Protein AF-0000000078981490 (afdb_homodimer)

pLDDT: mean 93.33, std 14.59, range [26.16, 98.94]

Foldseek 3Di:
DPPPPPVPPDDQDPVNVVVQLVQQQLQQVLVQLVQLLVAQEAEEAEDQPQQPVVLVCVVRHPNHHYAYEEQDDDHDPSRDDPPVRYDHDDCLPRLVVVCVVRWQRHQEYEHDPDDDDLVVRVVVQAVCQVSNVGNHDAFHKYKYQADHDDDQWDWDDGDPSHDPSRMTMIGHD/DPPPPPVPPDDQDPVNVVVQLVLQQLQQVLVQLVQLLVAQEAEEAEDQPQQPVVLVCVVRHPNHHYAYEEQDDDHDPVRDDPPVRYDHDDCLPRLVVVCVVRWQRHQEYEYDPDDDDLVVRVVVQAVCQVSNVGNHDAFHKYKYQADHDDDQWDWDDGDPSHDPSRMTMIGHD

Radius of gyration: 23.24 Å; Cα contacts (8 Å, |Δi|>4): 651; chains: 2; bounding box: 57×67×67 Å

InterPro domains:
  IPR025690 Methyltransferase, putative [PF12692] (12-172)
  IPR029063 S-adenosyl-L-methionine-dependent methyltransferase superfamily [G3DSA:3.40.50.150] (1-173)
  IPR029063 S-adenosyl-L-methionine-dependent methyltransferase superfamily [SSF53335] (26-149)

Sequence (346 aa):
MREMQIMSQPEQSRLDLFIDRMVSQRACLEHAIAQTAGLSGPVYELGLGNGRTYHHLRQHVQGREIYVFERAVASHPDSTPPEAQLILGDIRETLPATLERFGATASLVHADLGGHNREKNDRFARLISPLIEPHLAQGGLMVSSDRMYFEGLEELPLPPGAVVGRCFIYRRGMREMQIMSQPEQSRLDLFIDRMVSQRACLEHAIAQTAGLSGPVYELGLGNGRTYHHLRQHVQGREIYVFERA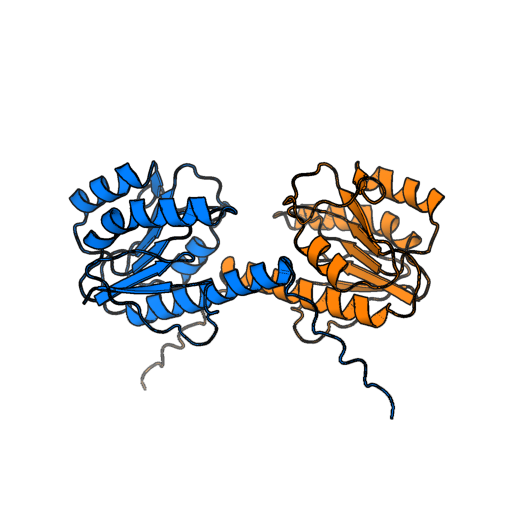VASHPDSTPPEAQLILGDIRETLPATLERFGATASLVHADLGGHNREKNDRFARLISPLIEPHLAQGGLMVSSDRMYFEGLEELPLPPGAVVGRCFIYRRG

Secondary structure (DSSP, 8-state):
-------------HHHHHHHHHHHHHHHHHHHHHHTTT--SPEEEE--TTSHHHHHHHHH--SS-EEEEESS----GGGPPPGGGEEES-HHHHHHHHHHHH-S-EEEEEE----S-HHHHHHHHHHHHHHHGGGEEEEEEEEESS----SSEEEEPPPTT--TTS-EEEEE-/-------------HHHHHHHHHHHHHHHHHHHHHHTTT--SPEEEE--TTSHHHHHHHHH--SS-EEEEESS----GGGPPPGGGEEES-HHHHHHHHHHHH-S-EEEEEE----S-HHHHHHHHHHHHHHHGGGEEEEEEEEESS----SSEEEEPPPTT--TTS-EEEEE-

Structure (mmCIF, N/CA/C/O backbone):
data_AF-0000000078981490-model_v1
#
loop_
_entity.id
_entity.type
_entity.pdbx_description
1 polymer 'S-adenosyl-L-methionine methyltransferase'
#
loop_
_atom_site.group_PDB
_atom_site.id
_atom_site.type_symbol
_atom_site.label_atom_id
_atom_site.label_alt_id
_atom_site.label_comp_id
_atom_site.label_asym_id
_atom_site.label_entity_id
_atom_site.label_seq_id
_atom_site.pdbx_PDB_ins_code
_atom_site.Cartn_x
_atom_site.Cartn_y
_atom_site.Cartn_z
_atom_site.occupancy
_atom_site.B_iso_or_equiv
_atom_site.auth_seq_id
_atom_site.auth_comp_id
_atom_site.auth_asym_id
_atom_site.auth_atom_id
_atom_site.pdbx_PDB_model_num
ATOM 1 N N . MET A 1 1 ? 38.312 -24.797 1.148 1 26.75 1 MET A N 1
ATOM 2 C CA . MET A 1 1 ? 37.812 -23.547 1.734 1 26.75 1 MET A CA 1
ATOM 3 C C . MET A 1 1 ? 36.562 -23.062 1.019 1 26.75 1 MET A C 1
ATOM 5 O O . MET A 1 1 ? 36.625 -22.719 -0.167 1 26.75 1 MET A O 1
ATOM 9 N N . ARG A 1 2 ? 35.406 -23.609 1.298 1 27.77 2 ARG A N 1
ATOM 10 C CA . ARG A 1 2 ? 34.125 -23.484 0.6 1 27.77 2 ARG A CA 1
ATOM 11 C C . ARG A 1 2 ? 33.656 -22.031 0.542 1 27.77 2 ARG A C 1
ATOM 13 O O . ARG A 1 2 ? 33.656 -21.344 1.561 1 27.77 2 ARG A O 1
ATOM 20 N N . GLU A 1 3 ? 34.062 -21.297 -0.481 1 29.64 3 GLU A N 1
ATOM 21 C CA . GLU A 1 3 ? 33.562 -19.938 -0.682 1 29.64 3 GLU A CA 1
ATOM 22 C C . GLU A 1 3 ? 32.094 -19.844 -0.303 1 29.64 3 GLU A C 1
ATOM 24 O O . GLU A 1 3 ? 31.25 -20.531 -0.873 1 29.64 3 GLU A O 1
ATOM 29 N N . MET A 1 4 ? 31.781 -19.75 0.902 1 30.05 4 MET A N 1
ATOM 30 C CA . MET A 1 4 ? 30.422 -19.484 1.365 1 30.05 4 MET A CA 1
ATOM 31 C C . MET A 1 4 ? 29.781 -18.391 0.53 1 30.05 4 MET A C 1
ATOM 33 O O . MET A 1 4 ? 30.281 -17.266 0.458 1 30.05 4 MET A O 1
ATOM 37 N N . GLN A 1 5 ? 29.266 -18.672 -0.645 1 29.72 5 GLN A N 1
ATOM 38 C CA . GLN A 1 5 ? 28.5 -17.75 -1.477 1 29.72 5 GLN A CA 1
ATOM 39 C C . GLN A 1 5 ? 27.672 -16.797 -0.622 1 29.72 5 GLN A C 1
ATOM 41 O O . GLN A 1 5 ? 26.766 -17.234 0.093 1 29.72 5 GLN A O 1
ATOM 46 N N . ILE A 1 6 ? 28.25 -15.914 0.007 1 36.28 6 ILE A N 1
ATOM 47 C CA . ILE A 1 6 ? 27.547 -14.82 0.654 1 36.28 6 ILE A CA 1
ATOM 48 C C . ILE A 1 6 ? 26.297 -14.469 -0.151 1 36.28 6 ILE A C 1
ATOM 50 O O . ILE A 1 6 ? 26.391 -14.008 -1.289 1 36.28 6 ILE A O 1
ATOM 54 N N . MET A 1 7 ? 25.234 -15.227 -0.201 1 36.53 7 MET A N 1
ATOM 55 C CA . MET A 1 7 ? 23.984 -14.891 -0.883 1 36.53 7 MET A CA 1
ATOM 56 C C . MET A 1 7 ? 23.625 -13.422 -0.687 1 36.53 7 MET A C 1
ATOM 58 O O . MET A 1 7 ? 23.438 -12.969 0.444 1 36.53 7 MET A O 1
ATOM 62 N N . SER A 1 8 ? 24.125 -12.43 -1.384 1 43.16 8 SER A N 1
ATOM 63 C CA . SER A 1 8 ? 23.859 -10.992 -1.398 1 43.16 8 SER A CA 1
ATOM 64 C C . SER A 1 8 ? 22.391 -10.703 -1.168 1 43.16 8 SER A C 1
ATOM 66 O O . SER A 1 8 ? 21.516 -11.359 -1.749 1 43.16 8 SER A O 1
ATOM 68 N N . GLN A 1 9 ? 21.984 -10.375 0.033 1 47.94 9 GLN A N 1
ATOM 69 C CA . GLN A 1 9 ? 20.609 -9.969 0.315 1 47.94 9 GLN A CA 1
ATOM 70 C C . GLN A 1 9 ? 20.016 -9.188 -0.853 1 47.94 9 GLN A C 1
ATOM 72 O O . GLN A 1 9 ? 20.641 -8.258 -1.366 1 47.94 9 GLN A O 1
ATOM 77 N N . PRO A 1 10 ? 19.094 -9.789 -1.576 1 59.16 10 PRO A N 1
ATOM 78 C CA . PRO A 1 10 ? 18.531 -9.109 -2.74 1 59.16 10 PRO A CA 1
ATOM 79 C C . PRO A 1 10 ? 18.141 -7.66 -2.441 1 59.16 10 PRO A C 1
ATOM 81 O O . PRO A 1 10 ? 17.828 -7.324 -1.296 1 59.16 10 PRO A O 1
ATOM 84 N N . GLU A 1 11 ? 18.469 -6.707 -3.338 1 77.25 11 GLU A N 1
ATOM 85 C CA . GLU A 1 11 ? 18.016 -5.32 -3.33 1 77.25 11 GLU A CA 1
ATOM 86 C C . GLU A 1 11 ? 16.547 -5.23 -2.969 1 77.25 11 GLU A C 1
ATOM 88 O O . GLU A 1 11 ? 15.766 -6.145 -3.262 1 77.25 11 GLU A O 1
ATOM 93 N N . GLN A 1 12 ? 16.125 -4.309 -2.09 1 91.06 12 GLN A N 1
ATOM 94 C CA . GLN A 1 12 ? 14.734 -4.086 -1.711 1 91.06 12 GLN A CA 1
ATOM 95 C C . GLN A 1 12 ? 13.844 -3.957 -2.941 1 91.06 12 GLN A C 1
ATOM 97 O O . GLN A 1 12 ? 14.156 -3.203 -3.865 1 91.06 12 GLN A O 1
ATOM 102 N N . SER A 1 13 ? 12.836 -4.766 -2.979 1 96.69 13 SER A N 1
ATOM 103 C CA . SER A 1 13 ? 11.883 -4.699 -4.082 1 96.69 13 SER A CA 1
ATOM 104 C C . SER A 1 13 ? 10.969 -3.486 -3.945 1 96.69 13 SER A C 1
ATOM 106 O O . SER A 1 13 ? 10.961 -2.82 -2.908 1 96.69 13 SER A O 1
ATOM 108 N N . ARG A 1 14 ? 10.242 -3.221 -5.016 1 95.94 14 ARG A N 1
ATOM 109 C CA . ARG A 1 14 ? 9.266 -2.141 -4.953 1 95.94 14 ARG A CA 1
ATOM 110 C C . ARG A 1 14 ? 8.156 -2.467 -3.959 1 95.94 14 ARG A C 1
ATOM 112 O O . ARG A 1 14 ? 7.551 -1.564 -3.373 1 95.94 14 ARG A O 1
ATOM 119 N N . LEU A 1 15 ? 7.844 -3.754 -3.729 1 97.38 15 LEU A N 1
ATOM 120 C CA . LEU A 1 15 ? 6.902 -4.156 -2.689 1 97.38 15 LEU A CA 1
ATOM 121 C C . LEU A 1 15 ? 7.445 -3.822 -1.305 1 97.38 15 LEU A C 1
ATOM 123 O O . LEU A 1 15 ? 6.727 -3.266 -0.47 1 97.38 15 LEU A O 1
ATOM 127 N N . ASP A 1 16 ? 8.719 -4.086 -1.105 1 96.75 16 ASP A N 1
ATOM 128 C CA . ASP A 1 16 ? 9.359 -3.773 0.164 1 96.75 16 ASP A CA 1
ATOM 129 C C . ASP A 1 16 ? 9.32 -2.271 0.444 1 96.75 16 ASP A C 1
ATOM 131 O O . ASP A 1 16 ? 8.984 -1.852 1.553 1 96.75 16 ASP A O 1
ATOM 135 N N . LEU A 1 17 ? 9.68 -1.547 -0.571 1 94.25 17 LEU A N 1
ATOM 136 C CA . LEU A 1 17 ? 9.734 -0.096 -0.43 1 94.25 17 LEU A CA 1
ATOM 137 C C . LEU A 1 17 ? 8.352 0.472 -0.122 1 94.25 17 LEU A C 1
ATOM 139 O O . LEU A 1 17 ? 8.219 1.388 0.693 1 94.25 17 LEU A O 1
ATOM 143 N N . PHE A 1 18 ? 7.398 -0.074 -0.74 1 95.38 18 PHE A N 1
ATOM 144 C CA . PHE A 1 18 ? 6.027 0.378 -0.531 1 95.38 18 PHE A CA 1
ATOM 145 C C . PHE A 1 18 ? 5.566 0.072 0.89 1 95.38 18 PHE A C 1
ATOM 147 O O . PHE A 1 18 ? 4.973 0.926 1.553 1 95.38 18 PHE A O 1
ATOM 154 N N . ILE A 1 19 ? 5.797 -1.089 1.338 1 96.69 19 ILE A N 1
ATOM 155 C CA . ILE A 1 19 ? 5.438 -1.482 2.695 1 96.69 19 ILE A CA 1
ATOM 156 C C . ILE A 1 19 ? 6.141 -0.571 3.701 1 96.69 19 ILE A C 1
ATOM 158 O O . ILE A 1 19 ? 5.512 -0.07 4.637 1 96.69 19 ILE A O 1
ATOM 162 N N . ASP A 1 20 ? 7.391 -0.319 3.496 1 95.75 20 ASP A N 1
ATOM 163 C CA . ASP A 1 20 ? 8.156 0.563 4.371 1 95.75 20 ASP A CA 1
ATOM 164 C C . ASP A 1 20 ? 7.527 1.952 4.441 1 95.75 20 ASP A C 1
ATOM 166 O O . ASP A 1 20 ? 7.445 2.551 5.516 1 95.75 20 ASP A O 1
ATOM 170 N N . ARG A 1 21 ? 7.141 2.42 3.301 1 95.19 21 ARG A N 1
ATOM 171 C CA . ARG A 1 21 ? 6.516 3.738 3.25 1 95.19 21 ARG A CA 1
ATOM 172 C C . ARG A 1 21 ? 5.238 3.771 4.086 1 95.19 21 ARG A C 1
ATOM 174 O O . ARG A 1 21 ? 5.02 4.711 4.852 1 95.19 21 ARG A O 1
ATOM 181 N N . MET A 1 22 ? 4.395 2.781 4.012 1 96.88 22 MET A N 1
ATOM 182 C CA . MET A 1 22 ? 3.107 2.773 4.699 1 96.88 22 MET A CA 1
ATOM 183 C C . MET A 1 22 ? 3.297 2.609 6.203 1 96.88 22 MET A C 1
ATOM 185 O O . MET A 1 22 ? 2.648 3.297 6.996 1 96.88 22 MET A O 1
ATOM 189 N N . VAL A 1 23 ? 4.176 1.707 6.535 1 97.31 23 VAL A N 1
ATOM 190 C CA . VAL A 1 23 ? 4.434 1.47 7.953 1 97.31 23 VAL A CA 1
ATOM 191 C C . VAL A 1 23 ? 5.035 2.725 8.586 1 97.31 23 VAL A C 1
ATOM 193 O O . VAL A 1 23 ? 4.668 3.1 9.703 1 97.31 23 VAL A O 1
ATOM 196 N N . SER A 1 24 ? 5.969 3.332 7.852 1 97.81 24 SER A N 1
ATOM 197 C CA . SER A 1 24 ? 6.602 4.559 8.328 1 97.81 24 SER A CA 1
ATOM 198 C C . SER A 1 24 ? 5.578 5.676 8.5 1 97.81 24 SER A C 1
ATOM 200 O O . SER A 1 24 ? 5.609 6.402 9.5 1 97.81 24 SER A O 1
ATOM 202 N N . GLN A 1 25 ? 4.746 5.773 7.539 1 97.56 25 GLN A N 1
ATOM 203 C CA . GLN A 1 25 ? 3.703 6.789 7.59 1 97.56 25 GLN A CA 1
ATOM 204 C C . GLN A 1 25 ? 2.801 6.594 8.805 1 97.56 25 GLN A C 1
ATOM 206 O O . GLN A 1 25 ? 2.512 7.551 9.531 1 97.56 25 GLN A O 1
ATOM 211 N N . ARG A 1 26 ? 2.391 5.402 9.062 1 98.12 26 ARG A N 1
ATOM 212 C CA . ARG A 1 26 ? 1.551 5.102 10.211 1 98.12 26 ARG A CA 1
ATOM 213 C C . ARG A 1 26 ? 2.26 5.457 11.516 1 98.12 26 ARG A C 1
ATOM 215 O O . ARG A 1 26 ? 1.68 6.109 12.391 1 98.12 26 ARG A O 1
ATOM 222 N N . ALA A 1 27 ? 3.488 5.062 11.617 1 98.38 27 ALA A N 1
ATOM 223 C CA . ALA A 1 27 ? 4.258 5.297 12.836 1 98.38 27 ALA A CA 1
ATOM 224 C C . ALA A 1 27 ? 4.414 6.789 13.109 1 98.38 27 ALA A C 1
ATOM 226 O O . ALA A 1 27 ? 4.246 7.238 14.242 1 98.38 27 ALA A O 1
ATOM 227 N N . CYS A 1 28 ? 4.684 7.539 12.086 1 98.75 28 CYS A N 1
ATOM 228 C CA . CYS A 1 28 ? 4.914 8.969 12.234 1 98.75 28 CYS A CA 1
ATOM 229 C C . CYS A 1 28 ? 3.615 9.703 12.555 1 98.75 28 CYS A C 1
ATOM 231 O O . CYS A 1 28 ? 3.6 10.625 13.375 1 98.75 28 CYS A O 1
ATOM 233 N N . LEU A 1 29 ? 2.564 9.281 11.945 1 98.62 29 LEU A N 1
ATOM 234 C CA . LEU A 1 29 ? 1.271 9.906 12.195 1 98.62 29 LEU A CA 1
ATOM 235 C C . LEU A 1 29 ? 0.821 9.656 13.633 1 98.62 29 LEU A C 1
ATOM 237 O O . LEU A 1 29 ? 0.386 10.586 14.32 1 98.62 29 LEU A O 1
ATOM 241 N N . GLU A 1 30 ? 0.945 8.461 14.078 1 98.31 30 GLU A N 1
ATOM 242 C CA . GLU A 1 30 ? 0.527 8.125 15.438 1 98.31 30 GLU A CA 1
ATOM 243 C C . GLU A 1 30 ? 1.361 8.875 16.469 1 98.31 30 GLU A C 1
ATOM 245 O O . GLU A 1 30 ? 0.828 9.375 17.469 1 98.31 30 GLU A O 1
ATOM 250 N N . HIS A 1 31 ? 2.623 8.945 16.188 1 98.75 31 HIS A N 1
ATOM 251 C CA . HIS A 1 31 ? 3.514 9.703 17.047 1 98.75 31 HIS A CA 1
ATOM 252 C C . HIS A 1 31 ? 3.104 11.172 17.109 1 98.75 31 HIS A C 1
ATOM 254 O O . HIS A 1 31 ? 2.986 11.742 18.203 1 98.75 31 HIS A O 1
ATOM 260 N N . ALA A 1 32 ? 2.855 11.758 15.961 1 98.88 32 ALA A N 1
ATOM 261 C CA . ALA A 1 32 ? 2.514 13.18 15.883 1 98.88 32 ALA A CA 1
ATOM 262 C C . ALA A 1 32 ? 1.164 13.453 16.531 1 98.88 32 ALA A C 1
ATOM 264 O O . ALA A 1 32 ? 0.99 14.477 17.203 1 98.88 32 ALA A O 1
ATOM 265 N N . ILE A 1 33 ? 0.238 12.555 16.344 1 98.69 33 ILE A N 1
ATOM 266 C CA . ILE A 1 33 ? -1.068 12.695 16.984 1 98.69 33 ILE A CA 1
ATOM 267 C C . ILE A 1 33 ? -0.907 12.727 18.5 1 98.69 33 ILE A C 1
ATOM 269 O O . ILE A 1 33 ? -1.455 13.602 19.172 1 98.69 33 ILE A O 1
ATOM 273 N N . ALA A 1 34 ? -0.149 11.805 19.016 1 98.44 34 ALA A N 1
ATOM 274 C CA . ALA A 1 34 ? 0.069 11.719 20.453 1 98.44 34 ALA A CA 1
ATOM 275 C C . ALA A 1 34 ? 0.78 12.961 20.984 1 98.44 34 ALA A C 1
ATOM 277 O O . ALA A 1 34 ? 0.401 13.508 22.016 1 98.44 34 ALA A O 1
ATOM 278 N N . GLN A 1 35 ? 1.73 13.445 20.234 1 98.44 35 GLN A N 1
ATOM 279 C CA . GLN A 1 35 ? 2.561 14.562 20.688 1 98.44 35 GLN A CA 1
ATOM 280 C C . GLN A 1 35 ? 1.788 15.875 20.625 1 98.44 35 GLN A C 1
ATOM 282 O O . GLN A 1 35 ? 2.16 16.844 21.297 1 98.44 35 GLN A O 1
ATOM 287 N N . THR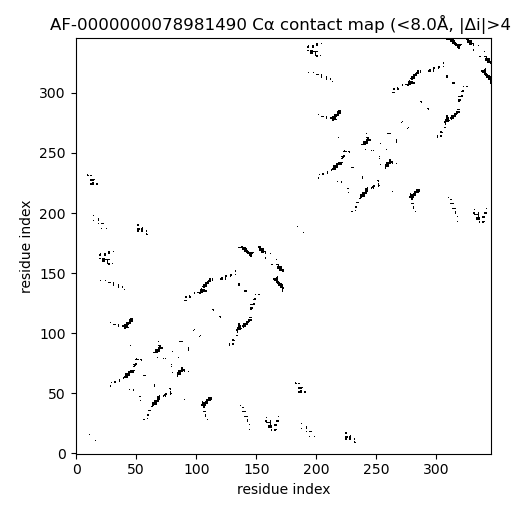 A 1 36 ? 0.738 15.906 19.828 1 98.69 36 THR A N 1
ATOM 288 C CA . THR A 1 36 ? -0.004 17.156 19.688 1 98.69 36 THR A CA 1
ATOM 289 C C . THR A 1 36 ? -1.373 17.047 20.359 1 98.69 36 THR A C 1
ATOM 291 O O . THR A 1 36 ? -2.248 17.891 20.125 1 98.69 36 THR A O 1
ATOM 294 N N . ALA A 1 37 ? -1.561 16.031 21.172 1 97.75 37 ALA A N 1
ATOM 295 C CA . ALA A 1 37 ? -2.861 15.75 21.781 1 97.75 37 ALA A CA 1
ATOM 296 C C . ALA A 1 37 ? -3.291 16.891 22.703 1 97.75 37 ALA A C 1
ATOM 298 O O . ALA A 1 37 ? -4.48 17.047 23 1 97.75 37 ALA A O 1
ATOM 299 N N . GLY A 1 38 ? -2.363 17.703 23.141 1 97.69 38 GLY A N 1
ATOM 300 C CA . GLY A 1 38 ? -2.678 18.797 24.031 1 97.69 38 GLY A CA 1
ATOM 301 C C . GLY A 1 38 ? -3.09 20.062 23.312 1 97.69 38 GLY A C 1
ATOM 302 O O . GLY A 1 38 ? -3.504 21.047 23.938 1 97.69 38 GLY A O 1
ATOM 303 N N . LEU A 1 39 ? -2.957 20.094 22.031 1 98.06 39 LEU A N 1
ATOM 304 C CA . LEU A 1 39 ? -3.365 21.234 21.219 1 98.06 39 LEU A CA 1
ATOM 305 C C . LEU A 1 39 ? -4.793 21.062 20.719 1 98.06 39 LEU A C 1
ATOM 307 O O . LEU A 1 39 ? -5.262 19.922 20.531 1 98.06 39 LEU A O 1
ATOM 311 N N . SER A 1 40 ? -5.469 22.125 20.453 1 97.44 40 SER A N 1
ATOM 312 C CA . SER A 1 40 ? -6.891 22.047 20.125 1 97.44 40 SER A CA 1
ATOM 313 C C . SER A 1 40 ? -7.137 22.438 18.672 1 97.44 40 SER A C 1
ATOM 315 O O . SER A 1 40 ? -8.234 22.234 18.141 1 97.44 40 SER A O 1
ATOM 317 N N . GLY A 1 41 ? -6.121 22.984 18.031 1 98.62 41 GLY A N 1
ATOM 318 C CA . GLY A 1 41 ? -6.301 23.406 16.641 1 98.62 41 GLY A CA 1
ATOM 319 C C . GLY A 1 41 ? -6.535 22.25 15.695 1 98.62 41 GLY A C 1
ATOM 320 O O . GLY A 1 41 ? -6.305 21.094 16.047 1 98.62 41 GLY A O 1
ATOM 321 N N . PRO A 1 42 ? -6.91 22.562 14.508 1 98.81 42 PRO A N 1
ATOM 322 C CA . PRO A 1 42 ? -7.297 21.531 13.547 1 98.81 42 PRO A CA 1
ATOM 323 C C . PRO A 1 42 ? -6.098 20.75 13.008 1 98.81 42 PRO A C 1
ATOM 325 O O . PRO A 1 42 ? -4.953 21.172 13.172 1 98.81 42 PRO A O 1
ATOM 328 N N . VAL A 1 43 ? -6.43 19.594 12.461 1 98.94 43 VAL A N 1
ATOM 329 C CA . VAL A 1 43 ? -5.492 18.781 11.695 1 98.94 43 VAL A CA 1
ATOM 330 C C . VAL A 1 43 ? -5.715 19.016 10.203 1 98.94 43 VAL A C 1
ATOM 332 O O . VAL A 1 43 ? -6.855 19.094 9.742 1 98.94 43 VAL A O 1
ATOM 335 N N . TYR A 1 44 ? -4.594 19.203 9.469 1 98.94 44 TY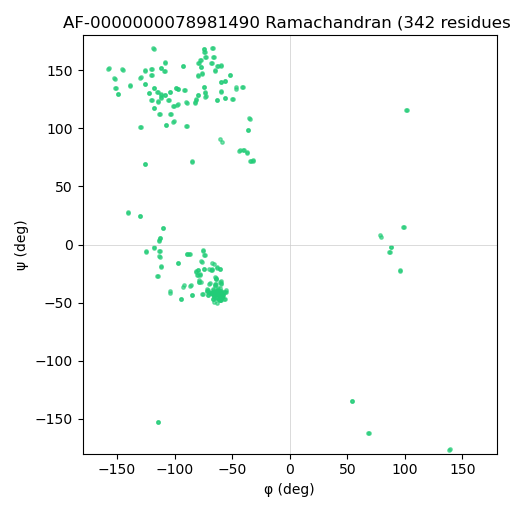R A N 1
ATOM 336 C CA . TYR A 1 44 ? -4.652 19.297 8.016 1 98.94 44 TYR A CA 1
ATOM 337 C C . TYR A 1 44 ? -4.145 18.016 7.363 1 98.94 44 TYR A C 1
ATOM 339 O O . TYR A 1 44 ? -3.059 17.531 7.691 1 98.94 44 TYR A O 1
ATOM 347 N N . GLU A 1 45 ? -4.949 17.422 6.527 1 98.88 45 GLU A N 1
ATOM 348 C CA . GLU A 1 45 ? -4.512 16.391 5.59 1 98.88 45 GLU A CA 1
ATOM 349 C C . GLU A 1 45 ? -4.348 16.953 4.184 1 98.88 45 GLU A C 1
ATOM 351 O O . GLU A 1 45 ? -5.336 17.266 3.512 1 98.88 45 GLU A O 1
ATOM 356 N N . LEU A 1 46 ? -3.09 17.141 3.762 1 98.69 46 LEU A N 1
ATOM 357 C CA . LEU A 1 46 ? -2.803 17.609 2.412 1 98.69 46 LEU A CA 1
ATOM 358 C C . LEU A 1 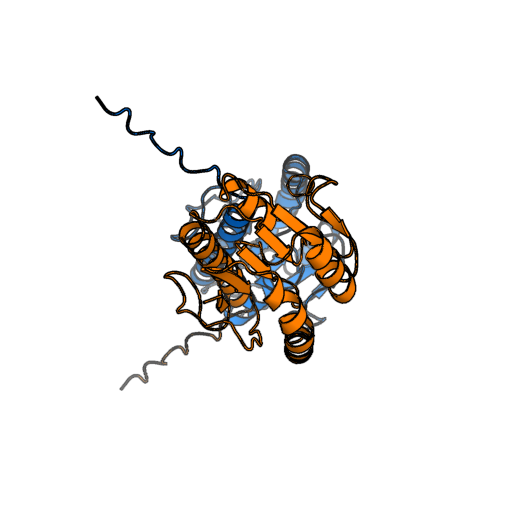46 ? -2.658 16.438 1.444 1 98.69 46 LEU A C 1
ATOM 360 O O . LEU A 1 46 ? -1.598 15.82 1.374 1 98.69 46 LEU A O 1
ATOM 364 N N . GLY A 1 47 ? -3.689 16.234 0.704 1 97.38 47 GLY A N 1
ATOM 365 C CA . GLY A 1 47 ? -3.801 15.055 -0.136 1 97.38 47 GLY A CA 1
ATOM 366 C C . GLY A 1 47 ? -4.695 13.984 0.456 1 97.38 47 GLY A C 1
ATOM 367 O O . GLY A 1 47 ? -4.398 13.438 1.518 1 97.38 47 GLY A O 1
ATOM 368 N N . LEU A 1 48 ? -5.812 13.695 -0.232 1 97.94 48 LEU A N 1
ATOM 369 C CA . LEU A 1 48 ? -6.758 12.688 0.232 1 97.94 48 LEU A CA 1
ATOM 370 C C . LEU A 1 48 ? -6.469 11.336 -0.407 1 97.94 48 LEU A C 1
ATOM 372 O O . LEU A 1 48 ? -6.461 10.312 0.277 1 97.94 48 LEU A O 1
ATOM 376 N N . GLY A 1 49 ? -6.258 11.32 -1.703 1 95.25 49 GLY A N 1
ATOM 377 C CA . GLY A 1 49 ? -6.121 10.055 -2.41 1 95.25 49 GLY A CA 1
ATOM 378 C C . GLY A 1 49 ? -7.285 9.109 -2.172 1 95.25 49 GLY A C 1
ATOM 379 O O . GLY A 1 49 ? -8.445 9.508 -2.273 1 95.25 49 GLY A O 1
ATOM 380 N N . ASN A 1 50 ? -6.938 7.832 -1.917 1 94.62 50 ASN A N 1
ATOM 381 C CA . ASN A 1 50 ? -7.965 6.828 -1.654 1 94.62 50 ASN A CA 1
ATOM 382 C C . ASN A 1 50 ? -8.531 6.961 -0.244 1 94.62 50 ASN A C 1
ATOM 384 O O . ASN A 1 50 ? -9.555 6.359 0.076 1 94.62 50 ASN A O 1
ATOM 388 N N . GLY A 1 51 ? -7.891 7.68 0.643 1 97.69 51 GLY A N 1
ATOM 389 C CA . GLY A 1 51 ? -8.461 8.094 1.915 1 97.69 51 GLY A CA 1
ATOM 390 C C . GLY A 1 51 ? -8.031 7.215 3.074 1 97.69 51 GLY A C 1
ATOM 391 O O . GLY A 1 51 ? -8.594 7.305 4.168 1 97.69 51 GLY A O 1
ATOM 392 N N . ARG A 1 52 ? -6.992 6.414 2.875 1 97.19 52 ARG A N 1
ATOM 393 C CA . ARG A 1 52 ? -6.586 5.496 3.93 1 97.19 52 ARG A CA 1
ATOM 394 C C . ARG A 1 52 ? -6.008 6.25 5.125 1 97.19 52 ARG A C 1
ATOM 396 O O . ARG A 1 52 ? -6.352 5.961 6.273 1 97.19 52 ARG A O 1
ATOM 403 N N . THR A 1 53 ? -5.223 7.23 4.816 1 97.94 53 THR A N 1
ATOM 404 C CA . THR A 1 53 ? -4.625 8.016 5.887 1 97.94 53 THR A CA 1
ATOM 405 C C . THR A 1 53 ? -5.68 8.867 6.586 1 97.94 53 THR A C 1
ATOM 407 O O . THR A 1 53 ? -5.703 8.961 7.816 1 97.94 53 THR A O 1
ATOM 410 N N . TYR A 1 54 ? -6.535 9.43 5.84 1 98.56 54 TYR A N 1
ATOM 411 C CA . TYR A 1 54 ? -7.625 10.203 6.426 1 98.56 54 TYR A CA 1
ATOM 412 C C . TYR A 1 54 ? -8.469 9.336 7.355 1 98.56 54 TYR A C 1
ATOM 414 O O . TYR A 1 54 ? -8.82 9.766 8.461 1 98.56 54 TYR A O 1
ATOM 422 N N . HIS A 1 55 ? -8.781 8.148 6.906 1 98.19 55 HIS A N 1
ATOM 423 C CA . HIS A 1 55 ? -9.523 7.219 7.75 1 98.19 55 HIS A CA 1
ATOM 424 C C . HIS A 1 55 ? -8.789 6.965 9.062 1 98.19 55 HIS A C 1
ATOM 426 O O . HIS A 1 55 ? -9.414 6.926 10.125 1 98.19 55 HIS A O 1
ATOM 432 N N . HIS A 1 56 ? -7.523 6.824 8.977 1 98.5 56 HIS A N 1
ATOM 433 C CA . HIS A 1 56 ? -6.691 6.594 10.156 1 98.5 56 HIS A CA 1
ATOM 434 C C . HIS A 1 56 ? -6.707 7.801 11.086 1 98.5 56 HIS A C 1
ATOM 436 O O . HIS A 1 56 ? -6.844 7.652 12.305 1 98.5 56 HIS A O 1
ATOM 442 N N . LEU A 1 57 ? -6.602 8.953 10.531 1 98.56 57 LEU A N 1
ATOM 443 C CA . LEU A 1 57 ? -6.66 10.188 11.312 1 98.56 57 LEU A CA 1
ATOM 444 C C . LEU A 1 57 ? -7.992 10.297 12.047 1 98.56 57 LEU A C 1
ATOM 446 O O . LEU A 1 57 ? -8.023 10.617 13.234 1 98.56 57 LEU A O 1
ATOM 450 N N . ARG A 1 58 ? -9.039 10.016 11.367 1 97.62 58 ARG A N 1
ATOM 451 C CA . ARG A 1 58 ? -10.375 10.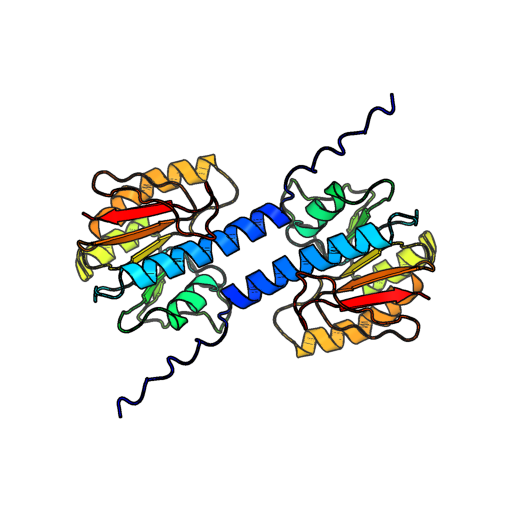125 11.953 1 97.62 58 ARG A CA 1
ATOM 452 C C . ARG A 1 58 ? -10.516 9.211 13.164 1 97.62 58 ARG A C 1
ATOM 454 O O . ARG A 1 58 ? -11.203 9.547 14.133 1 97.62 58 ARG A O 1
ATOM 461 N N . GLN A 1 59 ? -9.852 8.148 13.125 1 96.56 59 GLN A N 1
ATOM 462 C CA . GLN A 1 59 ? -9.984 7.156 14.195 1 96.56 59 GLN A CA 1
ATOM 463 C C . GLN A 1 59 ? -9.125 7.527 15.398 1 96.56 59 GLN A C 1
ATOM 465 O O . GLN A 1 59 ? -9.445 7.168 16.531 1 96.56 59 GLN A O 1
ATOM 470 N N . HIS A 1 60 ? -8.109 8.305 15.156 1 97.56 60 HIS A N 1
ATOM 471 C CA . HIS A 1 60 ? -7.125 8.453 16.219 1 97.56 60 HIS A CA 1
ATOM 472 C C . HIS A 1 60 ? -7.102 9.883 16.75 1 97.56 60 HIS A C 1
ATOM 474 O O . HIS A 1 60 ? -6.633 10.117 17.875 1 97.56 60 HIS A O 1
ATOM 480 N N . VAL A 1 61 ? -7.473 10.812 15.93 1 98 61 VAL A N 1
ATOM 481 C CA . VAL A 1 61 ? -7.508 12.211 16.375 1 98 61 VAL A CA 1
ATOM 482 C C . VAL A 1 61 ? -8.781 12.469 17.172 1 98 61 VAL A C 1
ATOM 484 O O . VAL A 1 61 ? -9.883 12.164 16.703 1 98 61 VAL A O 1
ATOM 487 N N . GLN A 1 62 ? -8.594 13.031 18.359 1 95.88 62 GLN A N 1
ATOM 488 C CA . GLN A 1 62 ? -9.734 13.328 19.219 1 95.88 62 GLN A CA 1
ATOM 489 C C . GLN A 1 62 ? -9.852 14.828 19.484 1 95.88 62 GLN A C 1
ATOM 491 O O . GLN A 1 62 ? -8.844 15.5 19.719 1 95.88 62 GLN A O 1
ATOM 496 N N . GLY A 1 63 ? -11.094 15.32 19.359 1 96.44 63 GLY A N 1
ATOM 497 C CA . GLY A 1 63 ? -11.375 16.672 19.812 1 96.44 63 GLY A CA 1
ATOM 498 C C . GLY A 1 63 ? -10.898 17.734 18.828 1 96.44 63 GLY A C 1
ATOM 499 O O . GLY A 1 63 ? -10.844 18.922 19.172 1 96.44 63 GLY A O 1
ATOM 500 N N . ARG A 1 64 ? -10.477 17.406 17.703 1 98.19 64 ARG A N 1
ATOM 501 C CA . ARG A 1 64 ? -9.992 18.328 16.688 1 98.19 64 ARG A CA 1
ATOM 502 C C . ARG A 1 64 ? -10.648 18.062 15.344 1 98.19 64 ARG A C 1
ATOM 504 O O . ARG A 1 64 ? -10.859 16.906 14.977 1 98.19 64 ARG A O 1
ATOM 511 N N . GLU A 1 65 ? -10.914 19.141 14.602 1 98.06 65 GLU A N 1
ATOM 512 C CA . GLU A 1 65 ? -11.398 18.969 13.234 1 98.06 65 GLU A CA 1
ATOM 513 C C . GLU A 1 65 ? -10.266 18.562 12.289 1 98.06 65 GLU A C 1
ATOM 515 O O . GLU A 1 65 ? -9.117 18.969 12.484 1 98.06 65 GLU A O 1
ATOM 520 N N . ILE A 1 66 ? -10.625 17.781 11.32 1 98.88 66 ILE A N 1
ATOM 521 C CA . ILE A 1 66 ? -9.68 17.391 10.281 1 98.88 66 ILE A CA 1
ATOM 522 C C . ILE A 1 66 ? -10.109 18 8.945 1 98.88 66 ILE A C 1
ATOM 524 O O . ILE A 1 66 ? -11.164 17.656 8.406 1 98.88 66 ILE A O 1
ATOM 528 N N . TYR A 1 67 ? -9.344 18.906 8.469 1 98.88 67 TYR A N 1
ATOM 529 C CA . TYR A 1 67 ? -9.578 19.484 7.148 1 98.88 67 TYR A CA 1
ATOM 530 C C . TYR A 1 67 ? -8.711 18.812 6.09 1 98.88 67 TYR A C 1
ATOM 532 O O . TYR A 1 67 ? -7.516 18.609 6.297 1 98.88 67 TYR A O 1
ATOM 540 N N . VAL A 1 68 ? -9.32 18.469 4.965 1 98.88 68 VAL A N 1
ATOM 541 C CA . VAL A 1 68 ? -8.648 17.734 3.902 1 98.88 68 VAL A CA 1
ATOM 542 C C . VAL A 1 68 ? -8.531 18.609 2.658 1 98.88 68 VAL A C 1
ATOM 544 O O . VAL A 1 68 ? -9.531 19.141 2.168 1 98.88 68 VAL A O 1
ATOM 547 N N . PHE A 1 69 ? -7.297 18.781 2.213 1 98.81 69 PHE A N 1
ATOM 548 C CA . PHE A 1 69 ? -7.012 19.531 0.988 1 98.81 69 PHE A CA 1
ATOM 549 C C . PHE A 1 69 ? -6.82 18.578 -0.188 1 98.81 69 PHE A C 1
ATOM 551 O O . PHE A 1 69 ? -5.973 17.688 -0.14 1 98.81 69 PHE A O 1
ATOM 558 N N . GLU A 1 70 ? -7.617 18.688 -1.204 1 98.12 70 GLU A N 1
ATOM 559 C CA . GLU A 1 70 ? -7.609 17.766 -2.338 1 98.12 70 GLU A CA 1
ATOM 560 C C . GLU A 1 70 ? -8.086 18.453 -3.613 1 98.12 70 GLU A C 1
ATOM 562 O O . GLU A 1 70 ? -8.93 19.359 -3.564 1 98.12 70 GLU A O 1
ATOM 567 N N . ARG A 1 71 ? -7.457 18.094 -4.75 1 96.81 71 ARG A N 1
ATOM 568 C CA . ARG A 1 71 ? -7.852 18.672 -6.023 1 96.81 71 ARG A CA 1
ATOM 569 C C . ARG A 1 71 ? -9.156 18.062 -6.527 1 96.81 71 ARG A C 1
ATOM 571 O O . ARG A 1 71 ? -10.023 18.766 -7.047 1 96.81 71 ARG A O 1
ATOM 578 N N . ALA A 1 72 ? -9.25 16.797 -6.398 1 96.44 72 ALA A N 1
ATOM 579 C CA . ALA A 1 72 ? -10.43 16.062 -6.855 1 96.44 72 ALA A CA 1
ATOM 580 C C . ALA A 1 72 ? -10.648 14.805 -6.027 1 96.44 72 ALA A C 1
ATOM 582 O O . ALA A 1 72 ? -9.727 14 -5.852 1 96.44 72 ALA A O 1
ATOM 583 N N . VAL A 1 73 ? -11.938 14.617 -5.648 1 96.5 73 VAL A N 1
ATOM 584 C CA . VAL A 1 73 ? -12.25 13.508 -4.746 1 96.5 73 VAL A CA 1
ATOM 585 C C . VAL A 1 73 ? -12.359 12.211 -5.535 1 96.5 73 VAL A C 1
ATOM 587 O O . VAL A 1 73 ? -13.133 12.125 -6.492 1 96.5 73 VAL A O 1
ATOM 590 N N . ALA A 1 74 ? -11.602 11.25 -5.145 1 94.94 74 ALA A N 1
ATOM 591 C CA . ALA A 1 74 ? -11.672 9.898 -5.688 1 94.94 74 ALA A CA 1
ATOM 592 C C . ALA A 1 74 ? -11.5 8.852 -4.59 1 94.94 74 ALA A C 1
ATOM 594 O O . ALA A 1 74 ? -11.023 7.746 -4.848 1 94.94 74 ALA A O 1
ATOM 595 N N . SER A 1 75 ? -11.875 9.203 -3.424 1 96.38 75 SER A N 1
ATOM 596 C CA . SER A 1 75 ? -11.633 8.359 -2.254 1 96.38 75 SER A CA 1
ATOM 597 C C . SER A 1 75 ? -12.656 7.234 -2.166 1 96.38 75 SER A C 1
ATOM 599 O O . SER A 1 75 ? -13.727 7.312 -2.768 1 96.38 75 SER A O 1
ATOM 601 N N . HIS A 1 76 ? -12.25 6.168 -1.485 1 94.69 76 HIS A N 1
ATOM 602 C CA . HIS A 1 76 ? -13.227 5.176 -1.046 1 94.69 76 HIS A CA 1
ATOM 603 C C . HIS A 1 76 ? -14.375 5.828 -0.286 1 94.69 76 HIS A C 1
ATOM 605 O O . HIS A 1 76 ? -14.156 6.738 0.518 1 94.69 76 HIS A O 1
ATOM 611 N N . PRO A 1 77 ? -15.539 5.297 -0.42 1 92.44 77 PRO A N 1
ATOM 612 C CA . PRO A 1 77 ? -16.703 5.922 0.207 1 92.44 77 PRO A CA 1
ATOM 613 C C . PRO A 1 77 ? -16.578 6.023 1.725 1 92.44 77 PRO A C 1
ATOM 615 O O . PRO A 1 77 ? -17 7.016 2.32 1 92.44 77 PRO A O 1
ATOM 618 N N . ASP A 1 78 ? -15.961 5.121 2.336 1 92.25 78 ASP A N 1
ATOM 619 C CA . ASP A 1 78 ? -15.82 5.086 3.789 1 92.25 78 ASP A CA 1
ATOM 620 C C . ASP A 1 78 ? -14.797 6.113 4.27 1 92.25 78 ASP A C 1
ATOM 622 O O . ASP A 1 78 ? -14.633 6.316 5.473 1 92.25 78 ASP A O 1
ATOM 626 N N . SER A 1 79 ? -14.125 6.777 3.264 1 96.75 79 SER A N 1
ATOM 627 C CA . SER A 1 79 ? -13.055 7.695 3.621 1 96.75 79 SER A CA 1
ATOM 628 C C . SER A 1 79 ? -13.219 9.039 2.93 1 96.75 79 SER A C 1
ATOM 630 O O . SER A 1 79 ? -12.242 9.742 2.666 1 96.75 79 SER A O 1
ATOM 632 N N . THR A 1 80 ? -14.398 9.305 2.602 1 97.5 80 THR A N 1
ATOM 633 C CA . THR A 1 80 ? -14.664 10.617 2.023 1 97.5 80 THR A CA 1
ATOM 634 C C . THR A 1 80 ? -14.992 11.633 3.115 1 97.5 80 THR A C 1
ATOM 636 O O . THR A 1 80 ? -15.922 11.43 3.898 1 97.5 80 THR A O 1
ATOM 639 N N . PRO A 1 81 ? -14.25 12.672 3.188 1 98.19 81 PRO A N 1
ATOM 640 C CA . PRO A 1 81 ? -14.539 13.68 4.207 1 98.19 81 PRO A CA 1
ATOM 641 C C . PRO A 1 81 ? -15.891 14.359 3.986 1 98.19 81 PRO A C 1
ATOM 643 O O . PRO A 1 81 ? -16.359 14.453 2.85 1 98.19 81 PRO A O 1
ATOM 646 N N . PRO A 1 82 ? -16.547 14.797 5.125 1 97.5 82 PRO A N 1
ATOM 647 C CA . PRO A 1 82 ? -17.719 15.656 4.926 1 97.5 82 PRO A CA 1
ATOM 648 C C . PRO A 1 82 ? -17.375 16.938 4.172 1 97.5 82 PRO A C 1
ATOM 650 O O . PRO A 1 82 ? -16.25 17.422 4.246 1 97.5 82 PRO A O 1
ATOM 653 N N . GLU A 1 83 ? -18.359 17.453 3.529 1 97 83 GLU A N 1
ATOM 654 C CA . GLU A 1 83 ? -18.188 18.625 2.672 1 97 83 GLU A CA 1
ATOM 655 C C . GLU A 1 83 ? -17.562 19.797 3.443 1 97 83 GLU A C 1
ATOM 657 O O . GLU A 1 83 ? -16.688 20.484 2.932 1 97 83 GLU A O 1
ATOM 662 N N . ALA A 1 84 ? -17.984 20 4.688 1 97.25 84 ALA A N 1
ATOM 663 C CA . ALA A 1 84 ? -17.531 21.125 5.492 1 97.25 84 ALA A CA 1
ATOM 664 C C . ALA A 1 84 ? -16.047 21.016 5.816 1 97.25 84 ALA A C 1
ATOM 666 O O . ALA A 1 84 ? -15.406 22.016 6.172 1 97.25 84 ALA A O 1
ATOM 667 N N . GLN A 1 85 ? -15.484 19.828 5.641 1 98.25 85 GLN A N 1
ATOM 668 C CA . GLN A 1 85 ? -14.086 19.609 6.004 1 98.25 85 GLN A CA 1
ATOM 669 C C . GLN A 1 85 ? -13.227 19.344 4.766 1 98.25 85 GLN A C 1
ATOM 671 O O . GLN A 1 85 ? -12.039 19.047 4.879 1 98.25 85 GLN A O 1
ATOM 676 N N . LEU A 1 86 ? -13.906 19.438 3.656 1 98.5 86 LEU A N 1
ATOM 677 C CA . LEU A 1 86 ? -13.211 19.234 2.389 1 98.5 86 LEU A CA 1
ATOM 678 C C . LEU A 1 86 ? -12.891 20.578 1.722 1 98.5 86 LEU A C 1
ATOM 680 O O . LEU A 1 86 ? -13.797 21.359 1.424 1 98.5 86 LEU A O 1
ATOM 684 N N . ILE A 1 87 ? -11.633 20.812 1.526 1 98.44 87 ILE A N 1
ATOM 685 C CA . ILE A 1 87 ? -11.164 22.016 0.857 1 98.44 87 ILE A CA 1
ATOM 686 C C . ILE A 1 87 ? -10.656 21.672 -0.538 1 98.44 87 ILE A C 1
ATOM 688 O O . ILE A 1 87 ? -9.531 21.188 -0.689 1 98.44 87 ILE A O 1
ATOM 692 N N . LEU A 1 88 ? -11.461 21.969 -1.544 1 98.06 88 LEU A N 1
ATOM 693 C CA . LEU A 1 88 ? -11.188 21.562 -2.916 1 98.06 88 LEU A CA 1
ATOM 694 C C . LEU A 1 88 ? -10.406 22.641 -3.658 1 98.06 88 LEU A C 1
ATOM 696 O O . LEU A 1 88 ? -10.711 23.828 -3.539 1 98.06 88 LEU A O 1
ATOM 700 N N . GLY A 1 89 ? -9.336 22.234 -4.371 1 97.94 89 GLY A N 1
ATOM 701 C CA . GLY A 1 89 ? -8.57 23.156 -5.199 1 97.94 89 GLY A CA 1
ATOM 702 C C . GLY A 1 89 ? -7.074 22.953 -5.102 1 97.94 89 GLY A C 1
ATOM 703 O O . GLY A 1 89 ? -6.613 21.984 -4.484 1 97.94 89 GLY A O 1
ATOM 704 N N . ASP A 1 90 ? -6.34 23.781 -5.766 1 97.38 90 ASP A N 1
ATOM 705 C CA . ASP A 1 90 ? -4.883 23.766 -5.719 1 97.38 90 ASP A CA 1
ATOM 706 C C . ASP A 1 90 ? -4.371 24.297 -4.379 1 97.38 90 ASP A C 1
ATOM 708 O O . ASP A 1 90 ? -4.742 25.391 -3.955 1 97.38 90 ASP A O 1
ATOM 712 N N . ILE A 1 91 ? -3.488 23.469 -3.742 1 97.44 91 ILE A N 1
ATOM 713 C CA . ILE A 1 91 ? -3.029 23.828 -2.4 1 97.44 91 ILE A CA 1
ATOM 714 C C . ILE A 1 91 ? -2.316 25.172 -2.434 1 97.44 91 ILE A C 1
ATOM 716 O O . ILE A 1 91 ? -2.264 25.875 -1.423 1 97.44 91 ILE A O 1
ATOM 720 N N . ARG A 1 92 ? -1.819 25.641 -3.557 1 97.44 92 ARG A N 1
ATOM 721 C CA . ARG A 1 92 ? -1.161 26.938 -3.688 1 97.44 92 ARG A CA 1
ATOM 722 C C . ARG A 1 92 ? -2.154 28.078 -3.488 1 97.44 92 ARG A C 1
ATOM 724 O O . ARG A 1 92 ? -1.766 29.188 -3.119 1 97.44 92 ARG A O 1
ATOM 731 N N . GLU A 1 93 ? -3.355 27.75 -3.682 1 98.12 93 GLU A N 1
ATOM 732 C CA . GLU A 1 93 ? -4.426 28.719 -3.492 1 98.12 93 GLU A CA 1
ATOM 733 C C . GLU A 1 93 ? -5.168 28.469 -2.182 1 98.12 93 GLU A C 1
ATOM 735 O O . GLU A 1 93 ? -5.484 29.422 -1.456 1 98.12 93 GLU A O 1
ATOM 740 N N . THR A 1 94 ? -5.414 27.266 -1.877 1 98.56 94 THR A N 1
ATOM 741 C CA . THR A 1 94 ? -6.309 26.953 -0.767 1 98.56 94 THR A CA 1
ATOM 742 C C . THR A 1 94 ? -5.594 27.141 0.569 1 98.56 94 THR A C 1
ATOM 744 O O . THR A 1 94 ? -6.219 27.5 1.568 1 98.56 94 THR A O 1
ATOM 747 N N . LEU A 1 95 ? -4.289 26.891 0.636 1 98.5 95 LEU A N 1
ATOM 748 C CA . LEU A 1 95 ? -3.562 27.078 1.888 1 98.5 95 LEU A CA 1
ATOM 749 C C . LEU A 1 95 ? -3.576 28.531 2.32 1 98.5 95 LEU A C 1
ATOM 751 O O . LEU A 1 95 ? -3.98 28.859 3.439 1 98.5 95 LEU A O 1
ATOM 755 N N . PRO A 1 96 ? -3.213 29.453 1.399 1 98.31 96 PRO A N 1
ATOM 756 C CA . PRO A 1 96 ? -3.293 30.859 1.803 1 98.31 96 PRO A CA 1
ATOM 757 C C . PRO A 1 96 ? -4.707 31.281 2.197 1 98.31 96 PRO A C 1
ATOM 759 O O . PRO A 1 96 ? -4.891 32 3.186 1 98.31 96 PRO A O 1
ATOM 762 N N . ALA A 1 97 ? -5.672 30.844 1.466 1 98.25 97 ALA A N 1
ATOM 763 C CA . ALA A 1 97 ? -7.055 31.188 1.772 1 98.25 97 ALA A CA 1
ATOM 764 C C . ALA A 1 97 ? -7.461 30.656 3.145 1 98.25 97 ALA A C 1
ATOM 766 O O . ALA A 1 97 ? -8.148 31.344 3.902 1 98.25 97 ALA A O 1
ATOM 767 N N . THR A 1 98 ? -7.047 29.5 3.455 1 98.38 98 THR A N 1
ATOM 768 C CA . THR A 1 98 ? -7.383 28.875 4.73 1 98.38 98 THR A CA 1
ATOM 769 C C . THR A 1 98 ? -6.672 29.578 5.883 1 98.38 98 THR A C 1
ATOM 771 O O . THR A 1 98 ? -7.219 29.688 6.977 1 98.38 98 THR A O 1
ATOM 774 N N . LEU A 1 99 ? -5.504 30.031 5.602 1 98.56 99 LEU A N 1
ATOM 775 C CA . LEU A 1 99 ? -4.766 30.766 6.621 1 98.56 99 LEU A CA 1
ATOM 776 C C . LEU A 1 99 ? -5.523 32.031 7.051 1 98.56 99 LEU A C 1
ATOM 778 O O . LEU A 1 99 ? -5.547 32.375 8.234 1 98.56 99 LEU A O 1
ATOM 782 N N . GLU A 1 100 ? -6.125 32.625 6.094 1 97.62 100 GLU A N 1
ATOM 783 C CA . GLU A 1 100 ? -6.93 33.812 6.395 1 97.62 100 GLU A CA 1
ATOM 784 C C . GLU A 1 100 ? -8.109 33.469 7.301 1 97.62 100 GLU A C 1
ATOM 786 O O . GLU A 1 100 ? -8.508 34.25 8.141 1 97.62 100 GLU A O 1
ATOM 791 N N . ARG A 1 101 ? -8.523 32.281 7.145 1 95.75 101 ARG A N 1
ATOM 792 C CA . ARG A 1 101 ? -9.711 31.844 7.867 1 95.75 101 ARG A CA 1
ATOM 793 C C . ARG A 1 101 ? -9.352 31.359 9.273 1 95.75 101 ARG A C 1
ATOM 795 O O . ARG A 1 101 ? -10.023 31.719 10.242 1 95.75 101 ARG A O 1
ATOM 802 N N . PHE A 1 102 ? -8.25 30.562 9.406 1 96.62 102 PHE A N 1
ATOM 803 C CA . PHE A 1 102 ? -8 29.844 10.648 1 96.62 102 PHE A CA 1
ATOM 804 C C . PHE A 1 102 ? -6.781 30.406 11.367 1 96.62 102 PHE A C 1
ATOM 806 O O . PHE A 1 102 ? -6.59 30.156 12.562 1 96.62 102 PHE A O 1
ATOM 813 N N . GLY A 1 103 ? -5.914 31.125 10.688 1 98 103 GLY A N 1
ATOM 814 C CA . GLY A 1 103 ? -4.664 31.578 11.281 1 98 103 GLY A CA 1
ATOM 815 C C . GLY A 1 103 ? -3.695 30.453 11.562 1 98 103 GLY A C 1
ATOM 816 O O . GLY A 1 103 ? -3.793 29.375 10.969 1 98 103 GLY A O 1
ATOM 817 N N . ALA A 1 104 ? -2.748 30.766 12.406 1 98.56 104 ALA A N 1
ATOM 818 C CA . ALA A 1 104 ? -1.707 29.797 12.773 1 98.56 104 ALA A CA 1
ATOM 819 C C . ALA A 1 104 ? -2.178 28.891 13.898 1 98.56 104 ALA A C 1
ATOM 821 O O . ALA A 1 104 ? -1.672 28.953 15.023 1 98.56 104 ALA A O 1
ATOM 822 N N . THR A 1 105 ? -3.117 27.984 13.516 1 98.56 105 THR A N 1
ATOM 823 C CA . THR A 1 105 ? -3.771 27.25 14.594 1 98.56 105 THR A CA 1
ATOM 824 C C . THR A 1 105 ? -3.637 25.75 14.383 1 98.56 105 THR A C 1
ATOM 826 O O . THR A 1 105 ? -3.932 24.969 15.281 1 98.56 105 THR A O 1
ATOM 829 N N . ALA A 1 106 ? -3.111 25.297 13.266 1 98.94 106 ALA A N 1
ATOM 830 C CA . ALA A 1 106 ? -3.064 23.859 12.977 1 98.94 106 ALA A CA 1
ATOM 831 C C . ALA A 1 106 ? -2.191 23.125 14 1 98.94 106 ALA A C 1
ATOM 833 O O . ALA A 1 106 ? -1.048 23.516 14.242 1 98.94 106 ALA A O 1
ATOM 834 N N . SER A 1 107 ? -2.773 22.156 14.625 1 98.94 107 SER A N 1
ATOM 835 C CA . SER A 1 107 ? -2.023 21.344 15.586 1 98.94 107 SER A CA 1
ATOM 836 C C . SER A 1 107 ? -1.149 20.312 14.875 1 98.94 107 SER A C 1
ATOM 838 O O . SER A 1 107 ? -0.087 19.938 15.383 1 98.94 107 SER A O 1
ATOM 840 N N . LEU A 1 108 ? -1.609 19.828 13.742 1 98.94 108 LEU A N 1
ATOM 841 C CA . LEU A 1 108 ? -0.928 18.797 12.953 1 98.94 108 LEU A CA 1
ATOM 842 C C . LEU A 1 108 ? -1.217 18.969 11.469 1 98.94 108 LEU A C 1
ATOM 844 O O . LEU A 1 108 ? -2.367 19.172 11.078 1 98.94 108 LEU A O 1
ATOM 848 N N . VAL A 1 109 ? -0.15 18.969 10.688 1 98.94 109 VAL A N 1
ATOM 849 C CA . VAL A 1 109 ? -0.268 18.969 9.234 1 98.94 109 VAL A CA 1
ATOM 850 C C . VAL A 1 109 ? 0.414 17.719 8.672 1 98.94 109 VAL A C 1
ATOM 852 O O . VAL A 1 109 ? 1.569 17.438 8.992 1 98.94 109 VAL A O 1
ATOM 855 N N . HIS A 1 110 ? -0.315 16.953 7.914 1 98.88 110 HIS A N 1
ATOM 856 C CA . HIS A 1 110 ? 0.25 15.828 7.184 1 98.88 110 HIS A CA 1
ATOM 857 C C . HIS A 1 110 ? 0.227 16.078 5.68 1 98.88 110 HIS A C 1
ATOM 859 O O . HIS A 1 110 ? -0.801 16.484 5.129 1 98.88 110 HIS A O 1
ATOM 865 N N . ALA A 1 111 ? 1.38 15.891 5.055 1 98.19 111 ALA A N 1
ATOM 866 C CA . ALA A 1 111 ? 1.459 16.062 3.607 1 98.19 111 ALA A CA 1
ATOM 867 C C . ALA A 1 111 ? 1.849 14.766 2.918 1 98.19 111 ALA A C 1
ATOM 869 O O . ALA A 1 111 ? 2.938 14.234 3.148 1 98.19 111 ALA A O 1
ATOM 870 N N . ASP A 1 112 ? 1.012 14.25 2.109 1 94.69 112 ASP A N 1
ATOM 871 C CA . ASP A 1 112 ? 1.26 13.125 1.21 1 94.69 112 ASP A CA 1
ATOM 872 C C . ASP A 1 112 ? 0.916 13.492 -0.232 1 94.69 112 ASP A C 1
ATOM 874 O O . ASP A 1 112 ? -0.013 12.93 -0.815 1 94.69 112 ASP A O 1
ATOM 878 N N . LEU A 1 113 ? 1.669 14.352 -0.836 1 90.88 113 LEU A N 1
ATOM 879 C CA . LEU A 1 113 ? 1.366 14.992 -2.111 1 90.88 113 LEU A CA 1
ATOM 880 C C . LEU A 1 113 ? 2.336 14.531 -3.195 1 90.88 113 LEU A C 1
ATOM 882 O O . LEU A 1 113 ? 2.178 14.883 -4.367 1 90.88 113 LEU A O 1
ATOM 886 N N . GLY A 1 114 ? 3.303 13.773 -2.846 1 81.69 114 GLY A N 1
ATOM 887 C CA . GLY A 1 114 ? 4.34 13.43 -3.807 1 81.69 114 GLY A CA 1
ATOM 888 C C . GLY A 1 114 ? 3.908 12.352 -4.785 1 81.69 114 GLY A C 1
ATOM 889 O O . GLY A 1 114 ? 2.908 11.664 -4.562 1 81.69 114 GLY A O 1
ATOM 890 N N . GLY A 1 115 ? 4.633 12.297 -5.984 1 81.25 115 GLY A N 1
ATOM 891 C CA . GLY A 1 115 ? 4.469 11.266 -7 1 81.25 115 GLY A CA 1
ATOM 892 C C . GLY A 1 115 ? 5.695 10.391 -7.168 1 81.25 115 GLY A C 1
ATOM 893 O O . GLY A 1 115 ? 6.43 10.148 -6.207 1 81.25 115 GLY A O 1
ATOM 894 N N . HIS A 1 116 ? 5.902 9.82 -8.344 1 80.44 116 HIS A N 1
ATOM 895 C CA . HIS A 1 116 ? 6.934 8.82 -8.602 1 80.44 116 HIS A CA 1
ATOM 896 C C . HIS A 1 116 ? 8.242 9.484 -9.031 1 80.44 116 HIS A C 1
ATOM 898 O O . HIS A 1 116 ? 9.281 8.82 -9.102 1 80.44 116 HIS A O 1
ATOM 904 N N . ASN A 1 117 ? 8.195 10.789 -9.258 1 87.06 117 ASN A N 1
ATOM 905 C CA . ASN A 1 117 ? 9.383 11.508 -9.719 1 87.06 117 ASN A CA 1
ATOM 906 C C . ASN A 1 117 ? 10.023 12.305 -8.586 1 87.06 117 ASN A C 1
ATOM 908 O O . ASN A 1 117 ? 9.5 13.344 -8.18 1 87.06 117 ASN A O 1
ATOM 912 N N . ARG A 1 118 ? 11.195 11.914 -8.164 1 87.19 118 ARG A N 1
ATOM 913 C CA . ARG A 1 118 ? 11.852 12.484 -6.996 1 87.19 118 ARG A CA 1
ATOM 914 C C . ARG A 1 118 ? 12.195 13.961 -7.219 1 87.19 118 ARG A C 1
ATOM 916 O O . ARG A 1 118 ? 12.055 14.781 -6.312 1 87.19 118 ARG A O 1
ATOM 923 N N . GLU A 1 119 ? 12.648 14.305 -8.391 1 91.88 119 GLU A N 1
ATOM 924 C CA . GLU A 1 119 ? 13.016 15.688 -8.695 1 91.88 119 GLU A CA 1
ATOM 925 C C . GLU A 1 119 ? 11.797 16.609 -8.672 1 91.88 119 GLU A C 1
ATOM 927 O O . GLU A 1 119 ? 11.859 17.703 -8.133 1 91.88 119 GLU A O 1
ATOM 932 N N . LYS A 1 120 ? 10.758 16.125 -9.258 1 92.94 120 LYS A N 1
ATOM 933 C CA . LYS A 1 120 ? 9.523 16.906 -9.242 1 92.94 120 LYS A CA 1
ATOM 934 C C . LYS A 1 120 ? 8.992 17.062 -7.816 1 92.94 120 LYS A C 1
ATOM 936 O O . LYS A 1 120 ? 8.508 18.125 -7.441 1 92.94 120 LYS A O 1
ATOM 941 N N . ASN A 1 121 ? 9.195 16.047 -7.035 1 94.31 121 ASN A N 1
ATOM 942 C CA . ASN A 1 121 ? 8.758 16.109 -5.645 1 94.31 121 ASN A CA 1
ATOM 943 C C . ASN A 1 121 ? 9.547 17.156 -4.859 1 94.31 121 ASN A C 1
ATOM 945 O O . ASN A 1 121 ? 8.969 17.891 -4.055 1 94.31 121 ASN A O 1
ATOM 949 N N . ASP A 1 122 ? 10.812 17.188 -5.102 1 95.81 122 ASP A N 1
ATOM 950 C CA . ASP A 1 122 ? 11.672 18.141 -4.406 1 95.81 122 ASP A CA 1
ATOM 951 C C . ASP A 1 122 ? 11.281 19.578 -4.738 1 95.81 122 ASP A C 1
ATOM 953 O O . ASP A 1 122 ? 11.172 20.422 -3.844 1 95.81 122 ASP A O 1
ATOM 957 N N . ARG A 1 123 ? 11.086 19.828 -6.012 1 95.94 123 ARG A N 1
ATOM 958 C CA . ARG A 1 123 ? 10.68 21.156 -6.441 1 95.94 123 ARG A CA 1
ATOM 959 C C . ARG A 1 123 ? 9.328 21.547 -5.836 1 95.94 123 ARG A C 1
ATOM 961 O O . ARG A 1 123 ? 9.148 22.688 -5.391 1 95.94 123 ARG A O 1
ATOM 968 N N . PHE A 1 124 ? 8.508 20.625 -5.809 1 95.88 124 PHE A N 1
ATOM 969 C CA . PHE A 1 124 ? 7.176 20.859 -5.258 1 95.88 124 PHE A CA 1
ATOM 970 C C . PHE A 1 124 ? 7.25 21.109 -3.756 1 95.88 124 PHE A C 1
ATOM 972 O O . PHE A 1 124 ? 6.586 22.016 -3.242 1 95.88 124 PHE A O 1
ATOM 979 N N . ALA A 1 125 ? 8.07 20.344 -3.053 1 97 125 ALA A N 1
ATOM 980 C CA . ALA A 1 125 ? 8.266 20.531 -1.617 1 97 125 ALA A CA 1
ATOM 981 C C . ALA A 1 125 ? 8.797 21.938 -1.312 1 97 125 ALA A C 1
ATOM 983 O O . ALA A 1 125 ? 8.352 22.578 -0.358 1 97 125 ALA A O 1
ATOM 984 N N . ARG A 1 126 ? 9.68 22.406 -2.111 1 97.44 126 ARG A N 1
ATOM 985 C CA . ARG A 1 126 ? 10.234 23.75 -1.931 1 97.44 126 ARG A CA 1
ATOM 986 C C . ARG A 1 126 ? 9.172 24.812 -2.131 1 97.44 126 ARG A C 1
ATOM 988 O O . ARG A 1 126 ? 9.18 25.844 -1.452 1 97.44 126 ARG A O 1
ATOM 995 N N . LEU A 1 127 ? 8.344 24.516 -3.008 1 96.75 127 LEU A N 1
ATOM 996 C CA . LEU A 1 127 ? 7.293 25.469 -3.338 1 96.75 127 LEU A CA 1
ATOM 997 C C . LEU A 1 127 ? 6.254 25.547 -2.223 1 96.75 127 LEU A C 1
ATOM 999 O O . LEU A 1 127 ? 5.816 26.641 -1.845 1 96.75 127 LEU A O 1
ATOM 1003 N N . ILE A 1 128 ? 5.891 24.422 -1.63 1 97.5 128 ILE A N 1
ATOM 1004 C CA . ILE A 1 128 ? 4.715 24.438 -0.767 1 97.5 128 ILE A CA 1
ATOM 1005 C C . ILE A 1 128 ? 5.145 24.594 0.689 1 97.5 128 ILE A C 1
ATOM 1007 O O . ILE A 1 128 ? 4.324 24.906 1.555 1 97.5 128 ILE A O 1
ATOM 1011 N N . SER A 1 129 ? 6.371 24.375 1.005 1 98.56 129 SER A N 1
ATOM 1012 C CA . SER A 1 129 ? 6.836 24.453 2.387 1 98.56 129 SER A CA 1
ATOM 1013 C C . SER A 1 129 ? 6.539 25.812 3.002 1 98.56 129 SER A C 1
ATOM 1015 O O . SER A 1 129 ? 5.945 25.891 4.078 1 98.56 129 SER A O 1
ATOM 1017 N N . PRO A 1 130 ? 6.832 26.906 2.299 1 98.38 130 PRO A N 1
ATOM 1018 C CA . PRO A 1 130 ? 6.551 28.219 2.887 1 98.38 130 PRO A CA 1
ATOM 1019 C C . PRO A 1 130 ? 5.055 28.5 3.01 1 98.38 130 PRO A C 1
ATOM 1021 O O . PRO A 1 130 ? 4.648 29.359 3.791 1 98.38 130 PRO A O 1
ATOM 1024 N N . LEU A 1 131 ? 4.254 27.828 2.23 1 98.5 131 LEU A N 1
ATOM 1025 C CA . LEU A 1 131 ? 2.807 28 2.311 1 98.5 131 LEU A CA 1
ATOM 1026 C C . LEU A 1 131 ? 2.234 27.234 3.506 1 98.5 131 LEU A C 1
ATOM 1028 O O . LEU A 1 131 ? 1.193 27.625 4.047 1 98.5 131 LEU A O 1
ATOM 1032 N N . ILE A 1 132 ? 2.912 26.172 3.963 1 98.69 132 ILE A N 1
ATOM 1033 C CA . ILE A 1 132 ? 2.443 25.312 5.047 1 98.69 132 ILE A CA 1
ATOM 1034 C C . ILE A 1 132 ? 2.859 25.891 6.391 1 98.69 132 ILE A C 1
ATOM 1036 O O . ILE A 1 132 ? 2.07 25.922 7.34 1 98.69 132 ILE A O 1
ATOM 1040 N N . GLU A 1 133 ? 3.969 26.469 6.418 1 98.75 133 GLU A N 1
ATOM 1041 C CA . GLU A 1 133 ? 4.648 26.828 7.656 1 98.75 133 GLU A CA 1
ATOM 1042 C C . GLU A 1 133 ? 3.795 27.781 8.492 1 98.75 133 GLU A C 1
ATOM 1044 O O . GLU A 1 133 ? 3.635 27.578 9.695 1 98.75 133 GLU A O 1
ATOM 1049 N N . PRO A 1 134 ? 3.164 28.734 7.934 1 98.69 134 PRO A N 1
ATOM 1050 C CA . PRO A 1 134 ? 2.469 29.719 8.758 1 98.69 134 PRO A CA 1
ATOM 1051 C C . PRO A 1 134 ? 1.19 29.172 9.383 1 98.69 134 PRO A C 1
ATOM 1053 O O . PRO A 1 134 ? 0.598 29.828 10.25 1 98.69 134 PRO A O 1
ATOM 1056 N N . HIS A 1 135 ? 0.774 28.031 9 1 98.81 135 HIS A N 1
ATOM 1057 C CA . HIS A 1 135 ? -0.467 27.469 9.523 1 98.81 135 HIS A CA 1
ATOM 1058 C C . HIS A 1 135 ? -0.255 26.844 10.898 1 98.81 135 HIS A C 1
ATOM 1060 O O . HIS A 1 135 ? -1.207 26.688 11.664 1 98.81 135 HIS A O 1
ATOM 1066 N N . LEU A 1 136 ? 0.975 26.406 11.188 1 98.88 136 LEU A N 1
ATOM 1067 C CA . LEU A 1 136 ? 1.225 25.594 12.375 1 98.88 136 LEU A CA 1
ATOM 1068 C C . LEU A 1 136 ? 1.151 26.453 13.633 1 98.88 136 LEU A C 1
ATOM 1070 O O . LEU A 1 136 ? 1.749 27.531 13.703 1 98.88 136 LEU A O 1
ATOM 1074 N N . ALA A 1 137 ? 0.395 25.969 14.609 1 98.75 137 ALA A N 1
ATOM 1075 C CA . ALA A 1 137 ? 0.415 26.531 15.953 1 98.75 137 ALA A CA 1
ATOM 1076 C C . ALA A 1 137 ? 1.766 26.312 16.625 1 98.75 137 ALA A C 1
ATOM 1078 O O . ALA A 1 137 ? 2.537 25.438 16.219 1 98.75 137 ALA A O 1
ATOM 1079 N N . GLN A 1 138 ? 1.974 27.109 17.641 1 98.31 138 GLN A N 1
ATOM 1080 C CA . GLN A 1 138 ? 3.125 26.797 18.484 1 98.31 138 GLN A CA 1
ATOM 1081 C C . GLN A 1 138 ? 3.041 25.375 19.031 1 98.31 138 GLN A C 1
ATOM 1083 O O . GLN A 1 138 ? 2.01 24.984 19.578 1 98.31 138 GLN A O 1
ATOM 1088 N N . GLY A 1 139 ? 4.082 24.625 18.812 1 98.56 139 GLY A N 1
ATOM 1089 C CA . GLY A 1 139 ? 4.098 23.234 19.25 1 98.56 139 GLY A CA 1
ATOM 1090 C C . GLY A 1 139 ? 3.492 22.281 18.25 1 98.56 139 GLY A C 1
ATOM 1091 O O . GLY A 1 139 ? 3.562 21.062 18.422 1 98.56 139 GLY A O 1
ATOM 1092 N N . GLY A 1 140 ? 2.916 22.844 17.172 1 98.88 140 GLY A N 1
ATOM 1093 C CA . GLY A 1 140 ? 2.336 22.016 16.125 1 98.88 140 GLY A CA 1
ATOM 1094 C C . GLY A 1 140 ? 3.371 21.219 15.359 1 98.88 140 GLY A C 1
ATOM 1095 O O . GLY A 1 140 ? 4.551 21.578 15.344 1 98.88 140 GLY A O 1
ATOM 1096 N N . LEU A 1 141 ? 2.916 20.109 14.766 1 98.94 141 LEU A N 1
ATOM 1097 C CA . LEU A 1 141 ? 3.834 19.25 14.047 1 98.94 141 LEU A CA 1
ATOM 1098 C C . LEU A 1 141 ? 3.426 19.125 12.578 1 98.94 141 LEU A C 1
ATOM 1100 O O . LEU A 1 141 ? 2.236 19.125 12.258 1 98.94 141 LEU A O 1
ATOM 1104 N N . MET A 1 142 ? 4.402 19.016 11.766 1 98.81 142 MET A N 1
ATOM 1105 C CA . MET A 1 142 ? 4.266 18.656 10.352 1 98.81 142 MET A CA 1
ATOM 1106 C C . MET A 1 142 ? 4.867 17.281 10.078 1 98.81 142 MET A C 1
ATOM 1108 O O . MET A 1 142 ? 6.004 17 10.477 1 98.81 142 MET A O 1
ATOM 1112 N N . VAL A 1 143 ? 4.102 16.406 9.484 1 98.88 143 VAL A N 1
ATOM 1113 C CA . VAL A 1 143 ? 4.555 15.094 9.039 1 98.88 143 VAL A CA 1
ATOM 1114 C C . VAL A 1 143 ? 4.484 15.008 7.52 1 98.88 143 VAL A C 1
ATOM 1116 O O . VAL A 1 143 ? 3.469 15.367 6.918 1 98.88 143 VAL A O 1
ATOM 1119 N N . SER A 1 144 ? 5.555 14.547 6.887 1 98.31 144 SER A N 1
ATOM 1120 C CA . SER A 1 144 ? 5.562 14.453 5.434 1 98.31 144 SER A CA 1
ATOM 1121 C C . SER A 1 144 ? 6.355 13.242 4.957 1 98.31 144 SER A C 1
ATOM 1123 O O . SER A 1 144 ? 7.281 12.789 5.637 1 98.31 144 SER A O 1
ATOM 1125 N N . SER A 1 145 ? 5.953 12.711 3.795 1 94 145 SER A N 1
ATOM 1126 C CA . SER A 1 145 ? 6.684 11.609 3.174 1 94 145 SER A CA 1
ATOM 1127 C C . SER A 1 145 ? 7.918 12.117 2.434 1 94 145 SER A C 1
ATOM 1129 O O . SER A 1 145 ? 8.828 11.336 2.135 1 94 145 SER A O 1
ATOM 1131 N N . ASP A 1 146 ? 7.941 13.367 2.064 1 95 146 ASP A N 1
ATOM 1132 C CA . ASP A 1 146 ? 9.086 13.984 1.398 1 95 146 ASP A CA 1
ATOM 1133 C C . ASP A 1 146 ? 9.75 15.016 2.303 1 95 146 ASP A C 1
ATOM 1135 O O . ASP A 1 146 ? 9.109 15.594 3.184 1 95 146 ASP A O 1
ATOM 1139 N N . ARG A 1 147 ? 11.008 15.164 2.055 1 96.5 147 ARG A N 1
ATOM 1140 C CA . ARG A 1 147 ? 11.703 16.234 2.768 1 96.5 147 ARG A CA 1
ATOM 1141 C C . ARG A 1 147 ? 11.086 17.594 2.457 1 96.5 147 ARG A C 1
ATOM 1143 O O . ARG A 1 147 ? 10.734 17.875 1.309 1 96.5 147 ARG A O 1
ATOM 1150 N N . MET A 1 148 ? 10.984 18.422 3.51 1 98.06 148 MET A N 1
ATOM 1151 C CA . MET A 1 148 ? 10.438 19.781 3.389 1 98.06 148 MET A CA 1
ATOM 1152 C C . MET A 1 148 ? 11.477 20.828 3.758 1 98.06 148 MET A C 1
ATOM 1154 O O . MET A 1 148 ? 12.547 20.484 4.27 1 98.06 148 MET A O 1
ATOM 1158 N N . TYR A 1 149 ? 11.078 22.031 3.424 1 98.31 149 TYR A N 1
ATOM 1159 C CA . TYR A 1 149 ? 12.016 23.141 3.596 1 98.31 149 TYR A CA 1
ATOM 1160 C C . TYR A 1 149 ? 11.375 24.281 4.363 1 98.31 149 TYR A C 1
ATOM 1162 O O . TYR A 1 149 ? 10.625 25.078 3.787 1 98.31 149 TYR A O 1
ATOM 1170 N N . PHE A 1 150 ? 11.734 24.312 5.609 1 98.38 150 PHE A N 1
ATOM 1171 C CA . PHE A 1 150 ? 11.148 25.312 6.488 1 98.38 150 PHE A CA 1
ATOM 1172 C C . PHE A 1 150 ? 12.227 26.219 7.078 1 98.38 150 PHE A C 1
ATOM 1174 O O . PHE A 1 150 ? 13.367 25.781 7.277 1 98.38 150 PHE A O 1
ATOM 1181 N N . GLU A 1 151 ? 11.836 27.453 7.371 1 96.81 151 GLU A N 1
ATOM 1182 C CA . GLU A 1 151 ? 12.742 28.391 8.031 1 96.81 151 GLU A CA 1
ATOM 1183 C C . GLU A 1 151 ? 12.57 28.328 9.547 1 96.81 151 GLU A C 1
ATOM 1185 O O . GLU A 1 151 ? 13.555 28.422 10.289 1 96.81 151 GLU A O 1
ATOM 1190 N N . GLY A 1 152 ? 11.398 28.141 9.984 1 97 152 GLY A N 1
ATOM 1191 C CA . GLY A 1 152 ? 11.102 28.312 11.406 1 97 152 GLY A CA 1
ATOM 1192 C C . GLY A 1 152 ? 10.742 27 12.094 1 97 152 GLY A C 1
ATOM 1193 O O . GLY A 1 152 ? 10.312 27.016 13.25 1 97 152 GLY A O 1
ATOM 1194 N N . LEU A 1 153 ? 10.836 25.875 11.422 1 98.62 153 LEU A N 1
ATOM 1195 C CA . LEU A 1 153 ? 10.508 24.594 12.047 1 98.62 153 LEU A CA 1
ATOM 1196 C C . LEU A 1 153 ? 11.773 23.766 12.297 1 98.62 153 LEU A C 1
ATOM 1198 O O . LEU A 1 153 ? 12.727 23.844 11.523 1 98.62 153 LEU A O 1
ATOM 1202 N N . GLU A 1 154 ? 11.688 23.016 13.312 1 98.38 154 GLU A N 1
ATOM 1203 C CA . GLU A 1 154 ? 12.789 22.125 13.656 1 98.38 154 GLU A CA 1
ATOM 1204 C C . GLU A 1 154 ? 12.461 20.688 13.281 1 98.38 154 GLU A C 1
ATOM 1206 O O . GLU A 1 154 ? 11.391 20.172 13.625 1 98.38 154 GLU A O 1
ATOM 1211 N N . GLU A 1 155 ? 13.414 20.078 12.609 1 98.44 155 GLU A N 1
ATOM 1212 C CA . GLU A 1 155 ? 13.234 18.656 12.305 1 98.44 155 GLU A CA 1
ATOM 1213 C C . GLU A 1 155 ? 13.445 17.781 13.539 1 98.44 155 GLU A C 1
ATOM 1215 O O . GLU A 1 155 ? 14.406 17.984 14.281 1 98.44 155 GLU A O 1
ATOM 1220 N N . LEU A 1 156 ? 12.555 16.828 13.727 1 98.62 156 LEU A N 1
ATOM 1221 C CA . LEU A 1 156 ? 12.609 15.969 14.906 1 98.62 156 LEU A CA 1
ATOM 1222 C C . LEU A 1 156 ? 13.055 14.562 14.523 1 98.62 156 LEU A C 1
ATOM 1224 O O . LEU A 1 156 ? 12.906 14.148 13.367 1 98.62 156 LEU A O 1
ATOM 1228 N N . PRO A 1 157 ? 13.617 13.828 15.523 1 97.94 157 PRO A N 1
ATOM 1229 C CA . PRO A 1 157 ? 13.906 12.414 15.266 1 97.94 157 PRO A CA 1
ATOM 1230 C C . PRO A 1 157 ? 12.656 11.594 14.977 1 97.94 157 PRO A C 1
ATOM 1232 O O . PRO A 1 157 ? 11.562 11.945 15.438 1 97.94 157 PRO A O 1
ATOM 1235 N N . LEU A 1 158 ? 12.883 10.539 14.25 1 98.5 158 LEU A N 1
ATOM 1236 C CA . LEU A 1 158 ? 11.773 9.656 13.906 1 98.5 158 LEU A CA 1
ATOM 1237 C C . LEU A 1 158 ? 11.438 8.727 15.062 1 98.5 158 LEU A C 1
ATOM 1239 O O . LEU A 1 158 ? 12.328 8.32 15.82 1 98.5 158 LEU A O 1
ATOM 1243 N N . PRO A 1 159 ? 10.172 8.445 15.195 1 98.38 159 PRO A N 1
ATOM 1244 C CA . PRO A 1 159 ? 9.781 7.469 16.219 1 98.38 159 PRO A CA 1
ATOM 1245 C C . PRO A 1 159 ? 10.141 6.035 15.836 1 98.38 159 PRO A C 1
ATOM 1247 O O . PRO A 1 159 ? 10.469 5.766 14.672 1 98.38 159 PRO A O 1
ATOM 1250 N N . PRO A 1 160 ? 10.078 5.16 16.875 1 96.81 160 PRO A N 1
ATOM 1251 C CA . PRO A 1 160 ? 10.234 3.748 16.516 1 96.81 160 PRO A CA 1
ATOM 1252 C C . PRO A 1 160 ? 9.219 3.291 15.461 1 96.81 160 PRO A C 1
ATOM 1254 O O . PRO A 1 160 ? 8.062 3.709 15.492 1 96.81 160 PRO A O 1
ATOM 1257 N N . GLY A 1 161 ? 9.68 2.455 14.531 1 95.75 161 GLY A N 1
ATOM 1258 C CA . GLY A 1 161 ? 8.805 1.938 13.484 1 95.75 161 GLY A CA 1
ATOM 1259 C C . GLY A 1 161 ? 8.875 2.74 12.195 1 95.75 161 GLY A C 1
ATOM 1260 O O . GLY A 1 161 ? 8.445 2.268 11.141 1 95.75 161 GLY A O 1
ATOM 1261 N N . ALA A 1 162 ? 9.312 3.994 12.344 1 97.69 162 ALA A N 1
ATOM 1262 C CA . ALA A 1 162 ? 9.477 4.812 11.148 1 97.69 162 ALA A CA 1
ATOM 1263 C C . ALA A 1 162 ? 10.75 4.434 10.391 1 97.69 162 ALA A C 1
ATOM 1265 O O . ALA A 1 162 ? 11.688 3.883 10.977 1 97.69 162 ALA A O 1
ATOM 1266 N N . VAL A 1 163 ? 10.703 4.672 9.156 1 95.81 163 VAL A N 1
ATOM 1267 C CA . VAL A 1 163 ? 11.82 4.34 8.281 1 95.81 163 VAL A CA 1
ATOM 1268 C C . VAL A 1 163 ? 12.523 5.621 7.832 1 95.81 163 VAL A C 1
ATOM 1270 O O . VAL A 1 163 ? 11.891 6.527 7.293 1 95.81 163 VAL A O 1
ATOM 1273 N N . VAL A 1 164 ? 13.875 5.641 8.016 1 95.69 164 VAL A N 1
ATOM 1274 C CA . VAL A 1 164 ? 14.664 6.801 7.625 1 95.69 164 VAL A CA 1
ATOM 1275 C C . VAL A 1 164 ? 14.516 7.055 6.125 1 95.69 164 VAL A C 1
ATOM 1277 O O . VAL A 1 164 ? 14.586 6.121 5.324 1 95.69 164 VAL A O 1
ATOM 1280 N N . GLY A 1 165 ? 14.25 8.336 5.793 1 93.06 165 GLY A N 1
ATOM 1281 C CA . GLY A 1 165 ? 14.141 8.727 4.395 1 93.06 165 GLY A CA 1
ATOM 1282 C C . GLY A 1 165 ? 12.742 8.555 3.836 1 93.06 165 GLY A C 1
ATOM 1283 O O . GLY A 1 165 ? 12.469 8.961 2.703 1 93.06 165 GLY A O 1
ATOM 1284 N N . ARG A 1 166 ? 11.789 8.016 4.688 1 93.62 166 ARG A N 1
ATOM 1285 C CA . ARG A 1 166 ? 10.438 7.762 4.191 1 93.62 166 ARG A CA 1
ATOM 1286 C C . ARG A 1 166 ? 9.414 8.602 4.945 1 93.62 166 ARG A C 1
ATOM 1288 O O . ARG A 1 166 ? 8.211 8.516 4.672 1 93.62 166 ARG A O 1
ATOM 1295 N N . CYS A 1 167 ? 9.859 9.289 5.855 1 96.94 167 CYS A N 1
ATOM 1296 C CA . CYS A 1 167 ? 9.039 10.211 6.625 1 96.94 167 CYS A CA 1
ATOM 1297 C C . CYS A 1 167 ? 9.891 11.297 7.27 1 96.94 167 CYS A C 1
ATOM 1299 O O . CYS A 1 167 ? 11.055 11.062 7.594 1 96.94 167 CYS A O 1
ATOM 1301 N N . PHE A 1 168 ? 9.289 12.445 7.477 1 98.19 168 PHE A N 1
ATOM 1302 C CA . PHE A 1 168 ? 9.922 13.578 8.141 1 98.19 168 PHE A CA 1
ATOM 1303 C C . PHE A 1 168 ? 8.945 14.258 9.094 1 98.19 168 PHE A C 1
ATOM 1305 O O . PHE A 1 168 ? 7.766 14.414 8.773 1 98.19 168 PHE A O 1
ATOM 1312 N N . ILE A 1 169 ? 9.453 14.586 10.234 1 98.88 169 ILE A N 1
ATOM 1313 C CA . ILE A 1 169 ? 8.641 15.281 11.219 1 98.88 169 ILE A CA 1
ATOM 1314 C C . ILE A 1 169 ? 9.289 16.609 11.594 1 98.88 169 ILE A C 1
ATOM 1316 O O . ILE A 1 169 ? 10.5 16.672 11.82 1 98.88 169 ILE A O 1
ATOM 1320 N N . TYR A 1 170 ? 8.5 17.672 11.562 1 98.88 170 TYR A N 1
ATOM 1321 C CA . TYR A 1 170 ? 8.961 19.016 11.93 1 98.88 170 TYR A CA 1
ATOM 1322 C C . TYR A 1 170 ? 8.07 19.609 13.008 1 98.88 170 TYR A C 1
ATOM 1324 O O . TYR A 1 170 ? 6.863 19.359 13.047 1 98.88 170 TYR A O 1
ATOM 1332 N N . ARG A 1 171 ? 8.68 20.469 13.852 1 98.81 171 ARG A N 1
ATOM 1333 C CA . ARG A 1 171 ? 7.93 21.141 14.914 1 98.81 171 ARG A CA 1
ATOM 1334 C C . ARG A 1 171 ? 8.102 22.656 14.844 1 98.81 171 ARG A C 1
ATOM 1336 O O . ARG A 1 171 ? 9.203 23.141 14.617 1 98.81 171 ARG A O 1
ATOM 1343 N N . ARG A 1 172 ? 6.977 23.281 15.062 1 98.12 172 ARG A N 1
ATOM 1344 C CA . ARG A 1 172 ? 7.059 24.719 15.305 1 98.12 172 ARG A CA 1
ATOM 1345 C C . ARG A 1 172 ? 7.418 25.016 16.75 1 98.12 172 ARG A C 1
ATOM 1347 O O . ARG A 1 172 ? 6.707 24.594 17.672 1 98.12 172 ARG A O 1
ATOM 1354 N N . GLY A 1 173 ? 8.492 25.719 16.906 1 91.56 173 GLY A N 1
ATOM 1355 C CA . GLY A 1 173 ? 8.961 26.094 18.234 1 91.56 173 GLY A CA 1
ATOM 1356 C C . GLY A 1 173 ? 8.211 27.266 18.828 1 91.56 173 GLY A C 1
ATOM 1357 O O . GLY A 1 173 ? 7.598 28.047 18.094 1 91.56 173 GLY A O 1
ATOM 1358 N N . MET B 1 1 ? -12.992 3.924 43.469 1 26.16 1 MET B N 1
ATOM 1359 C CA . MET B 1 1 ? -12.625 2.875 42.5 1 26.16 1 MET B CA 1
ATOM 1360 C C . MET B 1 1 ? -12.625 3.41 41.094 1 26.16 1 MET B C 1
ATOM 1362 O O . MET B 1 1 ? -13.672 3.814 40.562 1 26.16 1 MET B O 1
ATOM 1366 N N . ARG B 1 2 ? -11.578 4.051 40.625 1 27.95 2 ARG B N 1
ATOM 1367 C CA . ARG B 1 2 ? -11.43 4.832 39.406 1 27.95 2 ARG B CA 1
ATOM 1368 C C . ARG B 1 2 ? -11.695 3.975 38.188 1 27.95 2 ARG B C 1
ATOM 1370 O O . ARG B 1 2 ? -11.164 2.869 38.062 1 27.95 2 ARG B O 1
ATOM 1377 N N . GLU B 1 3 ? -12.93 3.908 37.719 1 29.48 3 GLU B N 1
ATOM 1378 C CA . GLU B 1 3 ? -13.242 3.217 36.469 1 29.48 3 GLU B CA 1
ATOM 1379 C C . GLU B 1 3 ? -12.141 3.43 35.438 1 29.48 3 GLU B C 1
ATOM 1381 O O . GLU B 1 3 ? -11.859 4.566 35.031 1 29.48 3 GLU B O 1
ATOM 1386 N N . MET B 1 4 ? -11.094 2.76 35.531 1 30.22 4 MET B N 1
ATOM 1387 C CA . MET B 1 4 ? -10.055 2.77 34.5 1 30.22 4 MET B CA 1
ATOM 1388 C C . MET B 1 4 ? -10.672 2.697 33.094 1 30.22 4 MET B C 1
ATOM 1390 O O . MET B 1 4 ? -11.391 1.751 32.781 1 30.22 4 MET B O 1
ATOM 1394 N N . GLN B 1 5 ? -11.141 3.785 32.531 1 30.31 5 GLN B N 1
ATOM 1395 C CA . GLN B 1 5 ? -11.625 3.869 31.156 1 30.31 5 GLN B CA 1
ATOM 1396 C C . GLN B 1 5 ? -10.828 2.955 30.234 1 30.31 5 GLN B C 1
ATOM 1398 O O . GLN B 1 5 ? -9.625 3.146 30.047 1 30.31 5 GLN B O 1
ATOM 1403 N N . ILE B 1 6 ? -11 1.734 30.328 1 36.22 6 ILE B N 1
ATOM 1404 C CA . ILE B 1 6 ? -10.477 0.8 29.344 1 36.22 6 ILE B CA 1
ATOM 1405 C C . ILE B 1 6 ? -10.453 1.46 27.969 1 36.22 6 ILE B C 1
ATOM 1407 O O . ILE B 1 6 ? -11.508 1.77 27.406 1 36.22 6 ILE B O 1
ATOM 1411 N N . MET B 1 7 ? -9.602 2.396 27.625 1 36.53 7 MET B N 1
ATOM 1412 C CA . MET B 1 7 ? -9.492 2.998 26.297 1 36.53 7 MET B CA 1
ATOM 1413 C C . MET B 1 7 ? -9.641 1.944 25.203 1 36.53 7 MET B C 1
ATOM 1415 O O . MET B 1 7 ? -8.844 1.001 25.141 1 36.53 7 MET B O 1
ATOM 1419 N N . SER B 1 8 ? -10.773 1.48 24.766 1 43.19 8 SER B N 1
ATOM 1420 C CA . SER B 1 8 ? -11.117 0.546 23.703 1 43.19 8 SER B CA 1
ATOM 1421 C C . SER B 1 8 ? -10.18 0.701 22.5 1 43.19 8 SER B C 1
ATOM 1423 O O . SER B 1 8 ? -9.867 1.821 22.094 1 43.19 8 SER B O 1
ATOM 1425 N N . GLN B 1 9 ? -9.172 -0.142 22.375 1 47.94 9 GLN B N 1
ATOM 1426 C CA . GLN B 1 9 ? -8.297 -0.133 21.219 1 47.94 9 GLN B CA 1
ATOM 1427 C C . GLN B 1 9 ? -9.07 0.223 19.953 1 47.94 9 GLN B C 1
ATOM 1429 O O . GLN B 1 9 ? -10.133 -0.344 19.688 1 47.94 9 GLN B O 1
ATOM 1434 N N . PRO B 1 10 ? -8.844 1.408 19.422 1 59.47 10 PRO B N 1
ATOM 1435 C CA . PRO B 1 10 ? -9.594 1.827 18.234 1 59.47 10 PRO B CA 1
ATOM 1436 C C . PRO B 1 10 ? -9.656 0.746 17.156 1 59.47 10 PRO B C 1
ATOM 1438 O O . PRO B 1 10 ? -8.75 -0.089 17.062 1 59.47 10 PRO B O 1
ATOM 1441 N N . GLU B 1 11 ? -10.844 0.485 16.562 1 77.38 11 GLU B N 1
ATOM 1442 C CA . GLU B 1 11 ? -11.047 -0.352 15.383 1 77.38 11 GLU B CA 1
ATOM 1443 C C . GLU B 1 11 ? -9.953 -0.128 14.352 1 77.38 11 GLU B C 1
ATOM 1445 O O . GLU B 1 11 ? -9.406 0.972 14.242 1 77.38 11 GLU B O 1
ATOM 1450 N N . GLN B 1 12 ? -9.383 -1.184 13.75 1 91.19 12 GLN B N 1
ATOM 1451 C CA . GLN B 1 12 ? -8.367 -1.097 12.711 1 91.19 12 GLN B CA 1
ATOM 1452 C C . GLN B 1 12 ? -8.797 -0.137 11.602 1 91.19 12 GLN B C 1
ATOM 1454 O O . GLN B 1 12 ? -9.914 -0.224 11.094 1 91.19 12 GLN B O 1
ATOM 1459 N N . SER B 1 13 ? -7.957 0.809 11.344 1 96.81 13 SER B N 1
ATOM 1460 C CA . SER B 1 13 ? -8.234 1.754 10.266 1 96.81 13 SER B CA 1
ATOM 1461 C C . SER B 1 13 ? -8.008 1.114 8.898 1 96.81 13 SER B C 1
ATOM 1463 O O . SER B 1 13 ? -7.465 0.011 8.805 1 96.81 13 SER B O 1
ATOM 1465 N N . ARG B 1 14 ? -8.469 1.813 7.883 1 96 14 ARG B N 1
ATOM 1466 C CA . ARG B 1 14 ? -8.211 1.335 6.527 1 96 14 ARG B CA 1
ATOM 1467 C C . ARG B 1 14 ? -6.719 1.349 6.215 1 96 14 ARG B C 1
ATOM 1469 O O . ARG B 1 14 ? -6.242 0.549 5.406 1 96 14 ARG B O 1
ATOM 1476 N N . LEU B 1 15 ? -5.934 2.244 6.828 1 97.38 15 LEU B N 1
ATOM 1477 C CA . LEU B 1 15 ? -4.48 2.227 6.699 1 97.38 15 LEU B CA 1
ATOM 1478 C C . LEU B 1 15 ? -3.895 0.962 7.32 1 97.38 15 LEU B C 1
ATOM 1480 O O . LEU B 1 15 ? -3.049 0.301 6.711 1 97.38 15 LEU B O 1
ATOM 1484 N N . ASP B 1 16 ? -4.406 0.6 8.477 1 96.75 16 ASP B N 1
ATOM 1485 C CA . ASP B 1 16 ? -3.961 -0.617 9.148 1 96.75 16 ASP B CA 1
ATOM 1486 C C . ASP B 1 16 ? -4.242 -1.852 8.297 1 96.75 16 ASP B C 1
ATOM 1488 O O . ASP B 1 16 ? -3.375 -2.711 8.133 1 96.75 16 ASP B O 1
ATOM 1492 N N . LEU B 1 17 ? -5.441 -1.874 7.805 1 94.25 17 LEU B N 1
ATOM 1493 C CA . LEU B 1 17 ? -5.863 -3.021 7.012 1 94.25 17 LEU B CA 1
ATOM 1494 C C . LEU B 1 17 ? -5.023 -3.143 5.746 1 94.25 17 LEU B C 1
ATOM 1496 O O . LEU B 1 17 ? -4.66 -4.25 5.34 1 94.25 17 LEU B O 1
ATOM 1500 N N . PHE B 1 18 ? -4.727 -2.061 5.184 1 95.44 18 PHE B N 1
ATOM 1501 C CA . PHE B 1 18 ? -3.924 -2.043 3.967 1 95.44 18 PHE B CA 1
ATOM 1502 C C . PHE B 1 18 ? -2.506 -2.527 4.246 1 95.44 18 PHE B C 1
ATOM 1504 O O . PHE B 1 18 ? -1.964 -3.34 3.492 1 95.44 18 PHE B O 1
ATOM 1511 N N . ILE B 1 19 ? -1.915 -2.039 5.258 1 96.69 19 ILE B N 1
ATOM 1512 C CA . ILE B 1 19 ? -0.572 -2.459 5.645 1 96.69 19 ILE B CA 1
ATOM 1513 C C . ILE B 1 19 ? -0.559 -3.961 5.914 1 96.69 19 ILE B C 1
ATOM 1515 O O . ILE B 1 19 ? 0.325 -4.676 5.438 1 96.69 19 ILE B O 1
ATOM 1519 N N . ASP B 1 20 ? -1.535 -4.445 6.621 1 95.75 20 ASP B N 1
ATOM 1520 C CA . ASP B 1 20 ? -1.645 -5.871 6.914 1 95.75 20 ASP B CA 1
ATOM 1521 C C . ASP B 1 20 ? -1.697 -6.691 5.629 1 95.75 20 ASP B C 1
ATOM 1523 O O . ASP B 1 20 ? -1.062 -7.746 5.535 1 95.75 20 ASP B O 1
ATOM 1527 N N . ARG B 1 21 ? -2.461 -6.211 4.711 1 95.25 21 ARG B N 1
ATOM 1528 C CA . ARG B 1 21 ? -2.58 -6.914 3.436 1 95.25 21 ARG B CA 1
ATOM 1529 C C . ARG B 1 21 ? -1.229 -7.008 2.736 1 95.25 21 ARG B C 1
ATOM 1531 O O . ARG B 1 21 ? -0.856 -8.078 2.24 1 95.25 21 ARG B O 1
ATOM 1538 N N . MET B 1 22 ? -0.458 -5.965 2.691 1 96.88 22 MET B N 1
ATOM 1539 C CA . MET B 1 22 ? 0.805 -5.938 1.959 1 96.88 22 MET B CA 1
ATOM 1540 C C . MET B 1 22 ? 1.855 -6.797 2.654 1 96.88 22 MET B C 1
ATOM 1542 O O . MET B 1 22 ? 2.58 -7.547 1.999 1 96.88 22 MET B O 1
ATOM 1546 N N . VAL B 1 23 ? 1.897 -6.648 3.949 1 97.31 23 VAL B N 1
ATOM 1547 C CA . VAL B 1 23 ? 2.867 -7.426 4.711 1 97.31 23 VAL B CA 1
ATOM 1548 C C . VAL B 1 23 ? 2.551 -8.914 4.586 1 97.31 23 VAL B C 1
ATOM 1550 O O . VAL B 1 23 ? 3.455 -9.734 4.43 1 97.31 23 VAL B O 1
ATOM 1553 N N . SER B 1 24 ? 1.254 -9.227 4.68 1 97.88 24 SER B N 1
ATOM 1554 C CA . SER B 1 24 ? 0.811 -10.609 4.551 1 97.88 24 SER B CA 1
ATOM 1555 C C . SER B 1 24 ? 1.154 -11.172 3.174 1 97.88 24 SER B C 1
ATOM 1557 O O . SER B 1 24 ? 1.62 -12.305 3.061 1 97.88 24 SER B O 1
ATOM 1559 N N . GLN B 1 25 ? 0.893 -10.367 2.209 1 97.56 25 GLN B N 1
ATOM 1560 C CA . GLN B 1 25 ? 1.188 -10.781 0.84 1 97.56 25 GLN B CA 1
ATOM 1561 C C . GLN B 1 25 ? 2.676 -11.07 0.663 1 97.56 25 GLN B C 1
ATOM 1563 O O . GLN B 1 25 ? 3.051 -12.102 0.094 1 97.56 25 GLN B O 1
ATOM 1568 N N . ARG B 1 26 ? 3.518 -10.219 1.155 1 98.19 26 ARG B N 1
ATOM 1569 C CA . ARG B 1 26 ? 4.961 -10.422 1.064 1 98.19 26 ARG B CA 1
ATOM 1570 C C . ARG B 1 26 ? 5.383 -11.703 1.768 1 98.19 26 ARG B C 1
ATOM 1572 O O . ARG B 1 26 ? 6.141 -12.5 1.211 1 98.19 26 ARG B O 1
ATOM 1579 N N . ALA B 1 27 ? 4.875 -11.906 2.938 1 98.38 27 ALA B N 1
ATOM 1580 C CA . ALA B 1 27 ? 5.242 -13.07 3.734 1 98.38 27 ALA B CA 1
ATOM 1581 C C . ALA B 1 27 ? 4.84 -14.367 3.029 1 98.38 27 ALA B C 1
ATOM 1583 O O . ALA B 1 27 ? 5.621 -15.32 2.975 1 98.38 27 ALA B O 1
ATOM 1584 N N . CYS B 1 28 ? 3.67 -14.383 2.469 1 98.75 28 CYS B N 1
ATOM 1585 C CA . CYS B 1 28 ? 3.156 -15.578 1.815 1 98.75 28 CYS B CA 1
ATOM 1586 C C . CYS B 1 28 ? 3.902 -15.852 0.515 1 98.75 28 CYS B C 1
ATOM 1588 O O . CYS B 1 28 ? 4.199 -17 0.196 1 98.75 28 CYS B O 1
ATOM 1590 N N . LEU B 1 29 ? 4.203 -14.828 -0.195 1 98.62 29 LEU B N 1
ATOM 1591 C CA . LEU B 1 29 ? 4.934 -14.984 -1.448 1 98.62 29 LEU B CA 1
ATOM 1592 C C . LEU B 1 29 ? 6.34 -15.523 -1.195 1 98.62 29 LEU B C 1
ATOM 1594 O O . LEU B 1 29 ? 6.777 -16.453 -1.867 1 98.62 29 LEU B O 1
ATOM 1598 N N . GLU B 1 30 ? 7.008 -14.969 -0.241 1 98.31 30 GLU B N 1
ATOM 1599 C CA . GLU B 1 30 ? 8.367 -15.414 0.062 1 98.31 30 GLU B CA 1
ATOM 1600 C C . GLU B 1 30 ? 8.383 -16.859 0.537 1 98.31 30 GLU B C 1
ATOM 1602 O O . GLU B 1 30 ? 9.258 -17.641 0.146 1 98.31 30 GLU B O 1
ATOM 1607 N N . HIS B 1 31 ? 7.41 -17.172 1.339 1 98.75 31 HIS B N 1
ATOM 1608 C CA . HIS B 1 31 ? 7.266 -18.547 1.798 1 98.75 31 HIS B CA 1
ATOM 1609 C C . HIS B 1 31 ? 7.047 -19.5 0.627 1 98.75 31 HIS B C 1
ATOM 1611 O O . HIS B 1 31 ? 7.719 -20.531 0.523 1 98.75 31 HIS B O 1
ATOM 1617 N N . ALA B 1 32 ? 6.145 -19.141 -0.265 1 98.88 32 ALA B N 1
ATOM 1618 C CA . ALA B 1 32 ? 5.801 -20 -1.397 1 98.88 32 ALA B CA 1
ATOM 1619 C C . ALA B 1 32 ? 6.977 -20.141 -2.359 1 98.88 32 ALA B C 1
ATOM 1621 O O . ALA B 1 32 ? 7.223 -21.219 -2.904 1 98.88 32 ALA B O 1
ATOM 1622 N N . ILE B 1 33 ? 7.684 -19.047 -2.551 1 98.69 33 ILE B N 1
ATOM 1623 C CA . ILE B 1 33 ? 8.867 -19.094 -3.404 1 98.69 33 ILE B CA 1
ATOM 1624 C C . ILE B 1 33 ? 9.875 -20.078 -2.84 1 98.69 33 ILE B C 1
ATOM 1626 O O . ILE B 1 33 ? 10.398 -20.938 -3.566 1 98.69 33 ILE B O 1
ATOM 1630 N N . ALA B 1 34 ? 10.125 -19.984 -1.569 1 98.44 34 ALA B N 1
ATOM 1631 C CA . ALA B 1 34 ? 11.094 -20.875 -0.916 1 98.44 34 ALA B CA 1
ATOM 1632 C C . ALA B 1 34 ? 10.641 -22.328 -0.988 1 98.44 34 ALA B C 1
ATOM 1634 O O . ALA B 1 34 ? 11.438 -23.219 -1.278 1 98.44 34 ALA B O 1
ATOM 1635 N N . GLN B 1 35 ? 9.367 -22.562 -0.815 1 98.44 35 GLN B N 1
ATOM 1636 C CA . GLN B 1 35 ? 8.828 -23.906 -0.745 1 98.44 35 GLN B CA 1
ATOM 1637 C C . GLN B 1 35 ? 8.789 -24.562 -2.125 1 98.44 35 GLN B C 1
ATOM 1639 O O . GLN B 1 35 ? 8.719 -25.781 -2.24 1 98.44 35 GLN B O 1
ATOM 1644 N N . THR B 1 36 ? 8.812 -23.75 -3.16 1 98.69 36 THR B N 1
ATOM 1645 C CA . THR B 1 36 ? 8.711 -24.312 -4.504 1 98.69 36 THR B CA 1
ATOM 1646 C C . THR B 1 36 ? 10.039 -24.172 -5.25 1 98.69 36 THR B C 1
ATOM 1648 O O . THR B 1 36 ? 10.086 -24.328 -6.473 1 98.69 36 THR B O 1
ATOM 1651 N N . ALA B 1 37 ? 11.102 -23.859 -4.516 1 97.69 37 ALA B N 1
ATOM 1652 C CA . ALA B 1 37 ? 12.398 -23.578 -5.121 1 97.69 37 ALA B CA 1
ATOM 1653 C C . ALA B 1 37 ? 12.945 -24.812 -5.844 1 97.69 37 ALA B C 1
ATOM 1655 O O . ALA B 1 37 ? 13.805 -24.688 -6.719 1 97.69 37 ALA B O 1
ATOM 1656 N N . GLY B 1 38 ? 12.438 -25.969 -5.523 1 97.62 38 GLY B N 1
ATOM 1657 C CA . GLY B 1 38 ? 12.898 -27.203 -6.148 1 97.62 38 GLY B CA 1
ATOM 1658 C C . GLY B 1 38 ? 12.172 -27.531 -7.434 1 97.62 38 GLY B C 1
ATOM 1659 O O . GLY B 1 38 ? 12.539 -28.469 -8.141 1 97.62 38 GLY B O 1
ATOM 1660 N N . LEU B 1 39 ? 11.156 -26.812 -7.738 1 98 39 LEU B N 1
ATOM 1661 C CA . LEU B 1 39 ? 10.406 -27 -8.969 1 98 39 LEU B CA 1
ATOM 1662 C C . LEU B 1 39 ? 10.93 -26.094 -10.07 1 98 39 LEU B C 1
ATOM 1664 O O . LEU B 1 39 ? 11.469 -25.016 -9.789 1 98 39 LEU B O 1
ATOM 1668 N N . SER B 1 40 ? 10.758 -26.469 -11.305 1 97.44 40 SER B N 1
ATOM 1669 C CA . SER B 1 40 ? 11.367 -25.734 -12.406 1 97.44 40 SER B CA 1
ATOM 1670 C C . SER B 1 40 ? 10.305 -25.062 -13.266 1 97.44 40 SER B C 1
ATOM 1672 O O . SER B 1 40 ? 10.633 -24.219 -14.109 1 97.44 40 SER B O 1
ATOM 1674 N N . GLY B 1 41 ? 9.047 -25.391 -13.047 1 98.62 41 GLY B N 1
ATOM 1675 C CA . GLY B 1 41 ? 7.996 -24.797 -13.852 1 98.62 41 GLY B CA 1
ATOM 1676 C C . GLY B 1 41 ? 7.828 -23.312 -13.617 1 98.62 41 GLY B C 1
ATOM 1677 O O . GLY B 1 41 ? 8.344 -22.781 -12.633 1 98.62 41 GLY B O 1
ATOM 1678 N N . PRO B 1 42 ? 7.078 -22.688 -14.445 1 98.81 42 PRO B N 1
ATOM 1679 C CA . PRO B 1 42 ? 6.949 -21.234 -14.391 1 98.81 42 PRO B CA 1
ATOM 1680 C C . PRO B 1 42 ? 6.117 -20.75 -13.203 1 98.81 42 PRO B C 1
ATOM 1682 O O . PRO B 1 42 ? 5.426 -21.547 -12.57 1 98.81 42 PRO B O 1
ATOM 1685 N N . VAL B 1 43 ? 6.312 -19.484 -12.914 1 98.94 43 VAL B N 1
ATOM 1686 C CA . VAL B 1 43 ? 5.477 -18.75 -11.961 1 98.94 43 VAL B CA 1
ATOM 1687 C C . VAL B 1 43 ? 4.426 -17.938 -12.719 1 98.94 43 VAL B C 1
ATOM 1689 O O . VAL B 1 43 ? 4.73 -17.312 -13.734 1 98.94 43 VAL B O 1
ATOM 1692 N N . TYR B 1 44 ? 3.176 -18 -12.227 1 98.94 44 TYR B N 1
ATOM 1693 C CA . TYR B 1 44 ? 2.109 -17.172 -12.766 1 98.94 44 TYR B CA 1
ATOM 1694 C C . TYR B 1 44 ? 1.775 -16.031 -11.812 1 9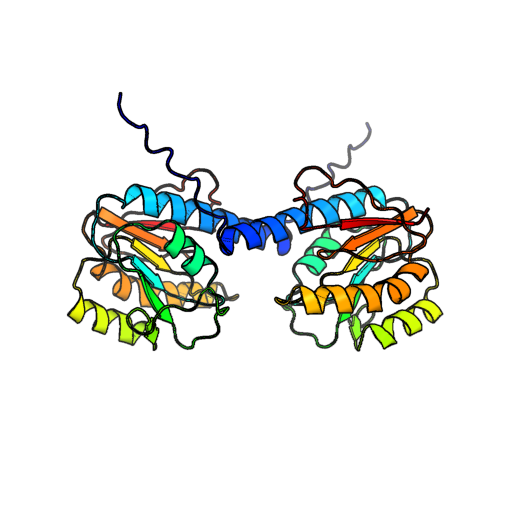8.94 44 TYR B C 1
ATOM 1696 O O . TYR B 1 44 ? 1.549 -16.25 -10.617 1 98.94 44 TYR B O 1
ATOM 1704 N N . GLU B 1 45 ? 1.839 -14.812 -12.289 1 98.88 45 GLU B N 1
ATOM 1705 C CA . GLU B 1 45 ? 1.244 -13.656 -11.625 1 98.88 45 GLU B CA 1
ATOM 1706 C C . GLU B 1 45 ? -0.081 -13.273 -12.273 1 98.88 45 GLU B C 1
ATOM 1708 O O . GLU B 1 45 ? -0.102 -12.742 -13.391 1 98.88 45 GLU B O 1
ATOM 1713 N N . LEU B 1 46 ? -1.185 -13.57 -11.586 1 98.69 46 LEU B N 1
ATOM 1714 C CA . LEU B 1 46 ? -2.508 -13.195 -12.07 1 98.69 46 LEU B CA 1
ATOM 1715 C C . LEU B 1 46 ? -2.902 -11.812 -11.547 1 98.69 46 LEU B C 1
ATOM 1717 O O . LEU B 1 46 ? -3.361 -11.688 -10.406 1 98.69 46 LEU B O 1
ATOM 1721 N N . GLY B 1 47 ? -2.773 -10.859 -12.391 1 97.38 47 GLY B N 1
ATOM 1722 C CA . GLY B 1 47 ? -2.924 -9.469 -12.008 1 97.38 47 GLY B CA 1
ATOM 1723 C C . GLY B 1 47 ? -1.598 -8.75 -11.844 1 97.38 47 GLY B C 1
ATOM 1724 O O . GLY B 1 47 ? -0.808 -9.094 -10.961 1 97.38 47 GLY B O 1
ATOM 1725 N N . LEU B 1 48 ? -1.354 -7.746 -12.703 1 97.94 48 LEU B N 1
ATOM 1726 C CA . LEU B 1 48 ? -0.115 -6.98 -12.656 1 97.94 48 LEU B CA 1
ATOM 1727 C C . LEU B 1 48 ? -0.29 -5.719 -11.82 1 97.94 48 LEU B C 1
ATOM 1729 O O . LEU B 1 48 ? 0.555 -5.406 -10.977 1 97.94 48 LEU B O 1
ATOM 1733 N N . GLY B 1 49 ? -1.36 -5.004 -12.055 1 95.31 49 GLY B N 1
ATOM 1734 C CA . GLY B 1 49 ? -1.524 -3.715 -11.398 1 95.31 49 GLY B CA 1
ATOM 1735 C C . GLY B 1 49 ? -0.344 -2.785 -11.609 1 95.31 49 GLY B C 1
ATOM 1736 O O . GLY B 1 49 ? 0.124 -2.613 -12.742 1 95.31 49 GLY B O 1
ATOM 1737 N N . ASN B 1 50 ? 0.1 -2.131 -10.5 1 94.62 50 ASN B N 1
ATOM 1738 C CA . ASN B 1 50 ? 1.235 -1.217 -10.578 1 94.62 50 ASN B CA 1
ATOM 1739 C C . ASN B 1 50 ? 2.559 -1.973 -10.641 1 94.62 50 ASN B C 1
ATOM 1741 O O . ASN B 1 50 ? 3.602 -1.383 -10.93 1 94.62 50 ASN B O 1
ATOM 1745 N N . GLY B 1 51 ? 2.578 -3.252 -10.344 1 97.69 51 GLY B N 1
ATOM 1746 C CA . GLY B 1 51 ? 3.705 -4.125 -10.625 1 97.69 51 GLY B CA 1
ATOM 1747 C C . GLY B 1 51 ? 4.609 -4.344 -9.422 1 97.69 51 GLY B C 1
ATOM 1748 O O . GLY B 1 51 ? 5.707 -4.887 -9.562 1 97.69 51 GLY B O 1
ATOM 1749 N N . ARG B 1 52 ? 4.129 -3.998 -8.242 1 97.19 52 ARG B N 1
ATOM 1750 C CA . ARG B 1 52 ? 4.984 -4.113 -7.066 1 97.19 52 ARG B CA 1
ATOM 1751 C C . ARG B 1 52 ? 5.262 -5.578 -6.734 1 97.19 52 ARG B C 1
ATOM 1753 O O . ARG B 1 52 ? 6.406 -5.953 -6.465 1 97.19 52 ARG B O 1
ATOM 1760 N N . THR B 1 53 ? 4.238 -6.367 -6.832 1 97.94 53 THR B N 1
ATOM 1761 C CA . THR B 1 53 ? 4.402 -7.785 -6.543 1 97.94 53 THR B CA 1
ATOM 1762 C C . THR B 1 53 ? 5.234 -8.469 -7.625 1 97.94 53 THR B C 1
ATOM 1764 O O . THR B 1 53 ? 6.117 -9.273 -7.324 1 97.94 53 THR B O 1
ATOM 1767 N N . TYR B 1 54 ? 5 -8.117 -8.82 1 98.56 54 TYR B N 1
ATOM 1768 C CA . TYR B 1 54 ? 5.801 -8.656 -9.914 1 98.56 54 TYR B CA 1
ATOM 1769 C C . TYR B 1 54 ? 7.273 -8.32 -9.727 1 98.56 54 TYR B C 1
ATOM 1771 O O . TYR B 1 54 ? 8.141 -9.18 -9.914 1 98.56 54 TYR B O 1
ATOM 1779 N N . HIS B 1 55 ? 7.539 -7.074 -9.383 1 98.19 55 HIS B N 1
ATOM 1780 C CA . HIS B 1 55 ? 8.914 -6.672 -9.109 1 98.19 55 HIS B CA 1
ATOM 1781 C C . HIS B 1 55 ? 9.539 -7.531 -8.016 1 98.19 55 HIS B C 1
ATOM 1783 O O . HIS B 1 55 ? 10.695 -7.941 -8.125 1 98.19 55 HIS B O 1
ATOM 1789 N N . HIS B 1 56 ? 8.781 -7.82 -7.027 1 98.5 56 HIS B N 1
ATOM 1790 C CA . HIS B 1 56 ? 9.234 -8.648 -5.918 1 98.5 56 HIS B CA 1
ATOM 1791 C C . HIS B 1 56 ? 9.516 -10.078 -6.375 1 98.5 56 HIS B C 1
ATOM 1793 O O . HIS B 1 56 ? 10.539 -10.664 -6.016 1 98.5 56 HIS B O 1
ATOM 1799 N N . LEU B 1 57 ? 8.648 -10.602 -7.168 1 98.56 57 LEU B N 1
ATOM 1800 C CA . LEU B 1 57 ? 8.836 -11.938 -7.719 1 98.56 57 LEU B CA 1
ATOM 1801 C C . LEU B 1 57 ? 10.117 -12.008 -8.547 1 98.56 57 LEU B C 1
ATOM 1803 O O . LEU B 1 57 ? 10.898 -12.945 -8.398 1 98.56 57 LEU B O 1
ATOM 1807 N N . ARG B 1 58 ? 10.328 -11.039 -9.352 1 97.62 58 ARG B N 1
ATOM 1808 C CA . ARG B 1 58 ? 11.5 -11.023 -10.219 1 97.62 58 ARG B CA 1
ATOM 1809 C C . ARG B 1 58 ? 12.781 -11.047 -9.398 1 97.62 58 ARG B C 1
ATOM 1811 O O . ARG B 1 58 ? 13.781 -11.641 -9.812 1 97.62 58 ARG B O 1
ATOM 1818 N N . GLN B 1 59 ? 12.727 -10.477 -8.281 1 96.56 59 GLN B N 1
ATOM 1819 C CA . GLN B 1 59 ? 13.93 -10.367 -7.457 1 96.56 59 GLN B CA 1
ATOM 1820 C C . GLN B 1 59 ? 14.18 -11.656 -6.684 1 96.56 59 GLN B C 1
ATOM 1822 O O . GLN B 1 59 ? 15.328 -11.977 -6.352 1 96.56 59 GLN B O 1
ATOM 1827 N N . HIS B 1 60 ? 13.148 -12.43 -6.484 1 97.5 60 HIS B N 1
ATOM 1828 C CA . HIS B 1 60 ? 13.305 -13.516 -5.523 1 97.5 60 HIS B CA 1
ATOM 1829 C C . HIS B 1 60 ? 13.195 -14.875 -6.203 1 97.5 60 HIS B C 1
ATOM 1831 O O . HIS B 1 60 ? 13.664 -15.883 -5.668 1 97.5 60 HIS B O 1
ATOM 1837 N N . VAL B 1 61 ? 12.477 -14.922 -7.297 1 98 61 VAL B N 1
ATOM 1838 C CA . VAL B 1 61 ? 12.344 -16.172 -8.031 1 98 61 VAL B CA 1
ATOM 1839 C C . VAL B 1 61 ? 13.594 -16.406 -8.883 1 98 61 VAL B C 1
ATOM 1841 O O . VAL B 1 61 ? 14.008 -15.539 -9.641 1 98 61 VAL B O 1
ATOM 1844 N N . GLN B 1 62 ? 14.164 -17.609 -8.727 1 95.88 62 GLN B N 1
ATOM 1845 C CA . GLN B 1 62 ? 15.359 -17.953 -9.484 1 95.88 62 GLN B CA 1
ATOM 1846 C C . GLN B 1 62 ? 15.102 -19.141 -10.398 1 95.88 62 GLN B C 1
ATOM 1848 O O . GLN B 1 62 ? 14.469 -20.125 -9.992 1 95.88 62 GLN B O 1
ATOM 1853 N N . GLY B 1 63 ? 15.562 -19 -11.648 1 96.38 63 GLY B N 1
ATOM 1854 C CA . GLY B 1 63 ? 15.586 -20.156 -12.539 1 96.38 63 GLY B CA 1
ATOM 1855 C C . GLY B 1 63 ? 14.234 -20.469 -13.141 1 96.38 63 GLY B C 1
ATOM 1856 O O . GLY B 1 63 ? 14.039 -21.547 -13.719 1 96.38 63 GLY B O 1
ATOM 1857 N N . ARG B 1 64 ? 13.273 -19.703 -12.953 1 98.12 64 ARG B N 1
ATOM 1858 C CA . ARG B 1 64 ? 11.93 -19.922 -13.477 1 98.12 64 ARG B CA 1
ATOM 1859 C C . ARG B 1 64 ? 11.414 -18.688 -14.203 1 98.12 64 ARG B C 1
ATOM 1861 O O . ARG B 1 64 ? 11.656 -17.547 -13.766 1 98.12 64 ARG B O 1
ATOM 1868 N N . GLU B 1 65 ? 10.648 -18.906 -15.281 1 98.06 65 GLU B N 1
ATOM 1869 C CA . GLU B 1 65 ? 9.984 -17.797 -15.953 1 98.06 65 GLU B CA 1
ATOM 1870 C C . GLU B 1 65 ? 8.773 -17.328 -15.156 1 98.06 65 GLU B C 1
ATOM 1872 O O . GLU B 1 65 ? 8.102 -18.125 -14.5 1 98.06 65 GLU B O 1
ATOM 1877 N N . ILE B 1 66 ? 8.547 -16.047 -15.234 1 98.88 66 ILE B N 1
ATOM 1878 C CA . ILE B 1 66 ? 7.355 -15.461 -14.625 1 98.88 66 ILE B CA 1
ATOM 1879 C C . ILE B 1 66 ? 6.418 -14.945 -15.711 1 98.88 66 ILE B C 1
ATOM 1881 O O . ILE B 1 66 ? 6.754 -14.008 -16.438 1 98.88 66 ILE B O 1
ATOM 1885 N N . TYR B 1 67 ? 5.309 -15.57 -15.836 1 98.88 67 TYR B N 1
ATOM 1886 C CA . TYR B 1 67 ? 4.281 -15.109 -16.766 1 98.88 67 TYR B CA 1
ATOM 1887 C C . TYR B 1 67 ? 3.225 -14.281 -16.047 1 98.88 67 TYR B C 1
ATOM 1889 O O . TYR B 1 67 ? 2.744 -14.672 -14.977 1 98.88 67 TYR B O 1
ATOM 1897 N N . VAL B 1 68 ? 2.871 -13.141 -16.625 1 98.88 68 VAL B N 1
ATOM 1898 C CA . VAL B 1 68 ? 1.951 -12.195 -15.992 1 98.88 68 VAL B CA 1
ATOM 1899 C C . VAL B 1 68 ? 0.666 -12.109 -16.812 1 98.88 68 VAL B C 1
ATOM 1901 O O . VAL B 1 68 ? 0.706 -11.844 -18.016 1 98.88 68 VAL B O 1
ATOM 1904 N N . PHE B 1 69 ? -0.44 -12.391 -16.141 1 98.81 69 PHE B N 1
ATOM 1905 C CA . PHE B 1 69 ? -1.762 -12.273 -16.75 1 98.81 69 PHE B CA 1
ATOM 1906 C C . PHE B 1 69 ? -2.406 -10.938 -16.391 1 98.81 69 PHE B C 1
ATOM 1908 O O . PHE B 1 69 ? -2.557 -10.617 -15.219 1 98.81 69 PHE B O 1
ATOM 1915 N N . GLU B 1 70 ? -2.734 -10.141 -17.344 1 98.12 70 GLU B N 1
ATOM 1916 C CA . GLU B 1 70 ? -3.254 -8.789 -17.125 1 98.12 70 GLU B CA 1
ATOM 1917 C C . GLU B 1 70 ? -4.156 -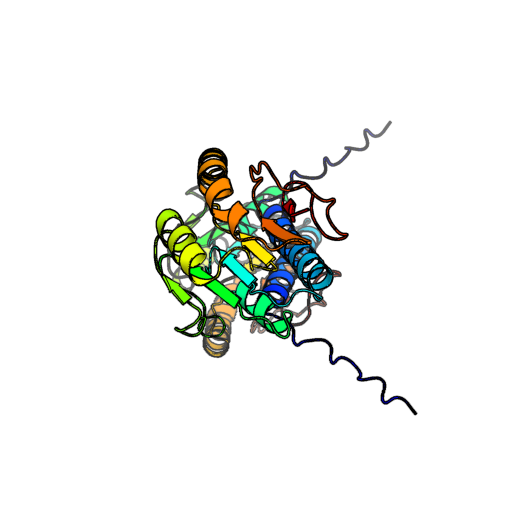8.352 -18.281 1 98.12 70 GLU B C 1
ATOM 1919 O O . GLU B 1 70 ? -3.938 -8.742 -19.438 1 98.12 70 GLU B O 1
ATOM 1924 N N . ARG B 1 71 ? -5.219 -7.605 -17.938 1 96.81 71 ARG B N 1
ATOM 1925 C CA . ARG B 1 71 ? -6.125 -7.113 -18.969 1 96.81 71 ARG B CA 1
ATOM 1926 C C . ARG B 1 71 ? -5.52 -5.93 -19.719 1 96.81 71 ARG B C 1
ATOM 1928 O O . ARG B 1 71 ? -5.633 -5.836 -20.938 1 96.81 71 ARG B O 1
ATOM 1935 N N . ALA B 1 72 ? -4.922 -5.055 -18.984 1 96.5 72 ALA B N 1
ATOM 1936 C CA . ALA B 1 72 ? -4.316 -3.854 -19.562 1 96.5 72 ALA B CA 1
ATOM 1937 C C . ALA B 1 72 ? -3.145 -3.373 -18.703 1 96.5 72 ALA B C 1
ATOM 1939 O O . ALA B 1 72 ? -3.277 -3.215 -17.484 1 96.5 72 ALA B O 1
ATOM 1940 N N . VAL B 1 73 ? -2.055 -3.039 -19.422 1 96.56 73 VAL B N 1
ATOM 1941 C CA . VAL B 1 73 ? -0.831 -2.688 -18.703 1 96.56 73 VAL B CA 1
ATOM 1942 C C . VAL B 1 73 ? -0.905 -1.234 -18.234 1 96.56 73 VAL B C 1
ATOM 1944 O O . VAL B 1 73 ? -1.127 -0.328 -19.047 1 96.56 73 VAL B O 1
ATOM 1947 N N . ALA B 1 74 ? -0.721 -1.032 -16.984 1 95 74 ALA B N 1
ATOM 1948 C CA . ALA B 1 74 ? -0.616 0.296 -16.375 1 95 74 ALA B CA 1
ATOM 1949 C C . ALA B 1 74 ? 0.45 0.324 -15.289 1 95 74 ALA B C 1
ATOM 1951 O O . ALA B 1 74 ? 0.36 1.111 -14.344 1 95 74 ALA B O 1
ATOM 1952 N N . SER B 1 75 ? 1.403 -0.508 -15.414 1 96.44 75 SER B N 1
ATOM 1953 C CA . SER B 1 75 ? 2.412 -0.696 -14.375 1 96.44 75 SER B CA 1
ATOM 1954 C C . SER B 1 75 ? 3.457 0.413 -14.406 1 96.44 75 SER B C 1
ATOM 1956 O O . SER B 1 75 ? 3.617 1.089 -15.43 1 96.44 75 SER B O 1
ATOM 1958 N N . HIS B 1 76 ? 4.086 0.627 -13.273 1 94.69 76 HIS B N 1
ATOM 1959 C CA . HIS B 1 76 ? 5.32 1.403 -13.258 1 94.69 76 HIS B CA 1
ATOM 1960 C C . HIS B 1 76 ? 6.324 0.86 -14.273 1 94.69 76 HIS B C 1
ATOM 1962 O O . HIS B 1 76 ? 6.473 -0.355 -14.414 1 94.69 76 HIS B O 1
ATOM 1968 N N . PRO B 1 77 ? 7.086 1.717 -14.852 1 92.5 77 PRO B N 1
ATOM 1969 C CA . PRO B 1 77 ? 8.016 1.28 -15.898 1 92.5 77 PRO B CA 1
ATOM 1970 C C . PRO B 1 77 ? 9.016 0.241 -15.406 1 92.5 77 PRO B C 1
ATOM 1972 O O . PRO B 1 77 ? 9.359 -0.691 -16.141 1 92.5 77 PRO B O 1
ATOM 1975 N N . ASP B 1 78 ? 9.422 0.308 -14.211 1 92.31 78 ASP B N 1
ATOM 1976 C CA . ASP B 1 78 ? 10.422 -0.598 -13.656 1 92.31 78 ASP B CA 1
ATOM 1977 C C . ASP B 1 78 ? 9.82 -1.973 -13.375 1 92.31 78 ASP B C 1
ATOM 1979 O O . ASP B 1 78 ? 10.539 -2.91 -13.023 1 92.31 78 ASP B O 1
ATOM 1983 N N . SER B 1 79 ? 8.461 -2.062 -13.594 1 96.81 79 SER B N 1
ATOM 1984 C CA . SER B 1 79 ? 7.773 -3.303 -13.242 1 96.81 79 SER B CA 1
ATOM 1985 C C . SER B 1 79 ? 6.902 -3.795 -14.391 1 96.81 79 SER B C 1
ATOM 1987 O O . SER B 1 79 ? 5.887 -4.461 -14.164 1 96.81 79 SER B O 1
ATOM 1989 N N . THR B 1 80 ? 7.262 -3.398 -15.516 1 97.56 80 THR B N 1
ATOM 1990 C CA . THR B 1 80 ? 6.539 -3.9 -16.672 1 97.56 80 THR B CA 1
ATOM 1991 C C . THR B 1 80 ? 7.184 -5.18 -17.203 1 97.56 80 THR B C 1
ATOM 1993 O O . THR B 1 80 ? 8.375 -5.195 -17.531 1 97.56 80 THR B O 1
ATOM 1996 N N . PRO B 1 81 ? 6.445 -6.223 -17.266 1 98.19 81 PRO B N 1
ATOM 1997 C CA . PRO B 1 81 ? 7.02 -7.465 -17.781 1 98.19 81 PRO B CA 1
ATOM 1998 C C . PRO B 1 81 ? 7.41 -7.359 -19.25 1 98.19 81 PRO B C 1
ATOM 2000 O O . PRO B 1 81 ? 6.82 -6.57 -20 1 98.19 81 PRO B O 1
ATOM 2003 N N . PRO B 1 82 ? 8.477 -8.141 -19.656 1 97.56 82 PRO B N 1
ATOM 2004 C CA . PRO B 1 82 ? 8.719 -8.242 -21.094 1 97.56 82 PRO B CA 1
ATOM 2005 C C . PRO B 1 82 ? 7.527 -8.82 -21.859 1 97.56 82 PRO B C 1
ATOM 2007 O O . PRO B 1 82 ? 6.754 -9.602 -21.297 1 97.56 82 PRO B O 1
ATOM 2010 N N . GLU B 1 83 ? 7.449 -8.461 -23.094 1 97 83 GLU B N 1
ATOM 2011 C CA . GLU B 1 83 ? 6.316 -8.844 -23.922 1 97 83 GLU B CA 1
ATOM 2012 C C . GLU B 1 83 ? 6.121 -10.352 -23.938 1 97 83 GLU B C 1
ATOM 2014 O O . GLU B 1 83 ? 4.988 -10.836 -23.859 1 97 83 GLU B O 1
ATOM 2019 N N . ALA B 1 84 ? 7.199 -11.117 -23.984 1 97.25 84 ALA B N 1
ATOM 2020 C CA . ALA B 1 84 ? 7.145 -12.57 -24.109 1 97.25 84 ALA B CA 1
ATOM 2021 C C . ALA B 1 84 ? 6.551 -13.203 -22.844 1 97.25 84 ALA B C 1
ATOM 2023 O O . ALA B 1 84 ? 6.098 -14.352 -22.875 1 97.25 84 ALA B O 1
ATOM 2024 N N . GLN B 1 85 ? 6.496 -12.422 -21.766 1 98.25 85 GLN B N 1
ATOM 2025 C CA . GLN B 1 85 ? 6.023 -12.961 -20.5 1 98.25 85 GLN B CA 1
ATOM 2026 C C . GLN B 1 85 ? 4.707 -12.312 -20.094 1 98.25 85 GLN B C 1
ATOM 2028 O O . GLN B 1 85 ? 4.207 -12.562 -18.984 1 98.25 85 GLN B O 1
ATOM 2033 N N . LEU B 1 86 ? 4.246 -11.484 -20.969 1 98.5 86 LEU B N 1
ATOM 2034 C CA . LEU B 1 86 ? 2.979 -10.805 -20.719 1 98.5 86 LEU B CA 1
ATOM 2035 C C . LEU B 1 86 ? 1.844 -11.461 -21.5 1 98.5 86 LEU B C 1
ATOM 2037 O O . LEU B 1 86 ? 1.884 -11.531 -22.719 1 98.5 86 LEU B O 1
ATOM 2041 N N . ILE B 1 87 ? 0.88 -11.945 -20.766 1 98.44 87 ILE B N 1
ATOM 2042 C CA . ILE B 1 87 ? -0.301 -12.562 -21.359 1 98.44 87 ILE B CA 1
ATOM 2043 C C . ILE B 1 87 ? -1.507 -11.641 -21.188 1 98.44 87 ILE B C 1
ATOM 2045 O O . ILE B 1 87 ? -2.111 -11.586 -20.125 1 98.44 87 ILE B O 1
ATOM 2049 N N . LEU B 1 88 ? -1.867 -10.969 -22.266 1 98.06 88 LEU B N 1
ATOM 2050 C CA . LEU B 1 88 ? -2.896 -9.938 -22.234 1 98.06 88 LEU B CA 1
ATOM 2051 C C . LEU B 1 88 ? -4.27 -10.523 -22.531 1 98.06 88 LEU B C 1
ATOM 2053 O O . LEU B 1 88 ? -4.41 -11.344 -23.453 1 98.06 88 LEU B O 1
ATOM 2057 N N . GLY B 1 89 ? -5.281 -10.172 -21.734 1 97.94 89 GLY B N 1
ATOM 2058 C CA . GLY B 1 89 ? -6.652 -10.594 -21.984 1 97.94 89 GLY B CA 1
ATOM 2059 C C . GLY B 1 89 ? -7.391 -11 -20.719 1 97.94 89 GLY B C 1
ATOM 2060 O O . GLY B 1 89 ? -6.879 -10.828 -19.609 1 97.94 89 GLY B O 1
ATOM 2061 N N . ASP B 1 90 ? -8.578 -11.453 -20.875 1 97.38 90 ASP B N 1
ATOM 2062 C CA . ASP B 1 90 ? -9.398 -11.961 -19.781 1 97.38 90 ASP B CA 1
ATOM 2063 C C . ASP B 1 90 ? -8.898 -13.328 -19.312 1 97.38 90 ASP B C 1
ATOM 2065 O O . ASP B 1 90 ? -8.75 -14.25 -20.125 1 97.38 90 ASP B O 1
ATOM 2069 N N . ILE B 1 91 ? -8.656 -13.43 -17.969 1 97.44 91 ILE B N 1
ATOM 2070 C CA . ILE B 1 91 ? -8.062 -14.648 -17.438 1 97.44 91 ILE B CA 1
ATOM 2071 C C . ILE B 1 91 ? -8.969 -15.844 -17.734 1 97.44 91 ILE B C 1
ATOM 2073 O O . ILE B 1 91 ? -8.492 -16.984 -17.812 1 97.44 91 ILE B O 1
ATOM 2077 N N . ARG B 1 92 ? -10.234 -15.648 -17.984 1 97.44 92 ARG B N 1
ATOM 2078 C CA . ARG B 1 92 ? -11.164 -16.734 -18.328 1 97.44 92 ARG B CA 1
ATOM 2079 C C . ARG B 1 92 ? -10.828 -17.328 -19.688 1 97.44 92 ARG B C 1
ATOM 2081 O O . ARG B 1 92 ? -11.164 -18.484 -19.953 1 97.44 92 ARG B O 1
ATOM 2088 N N . GLU B 1 93 ? -10.156 -16.578 -20.438 1 98.12 93 GLU B N 1
ATOM 2089 C CA . GLU B 1 93 ? -9.727 -17.031 -21.766 1 98.12 93 GLU B CA 1
ATOM 2090 C C . GLU B 1 93 ? -8.242 -17.391 -21.766 1 98.12 93 GLU B C 1
ATOM 2092 O O . GLU B 1 93 ? -7.852 -18.406 -22.344 1 98.12 93 GLU B O 1
ATOM 2097 N N . THR B 1 94 ? -7.461 -16.625 -21.109 1 98.56 94 THR B N 1
ATOM 2098 C CA . THR B 1 94 ? -6.016 -16.766 -21.25 1 98.56 94 THR B CA 1
ATOM 2099 C C . THR B 1 94 ? -5.516 -17.953 -20.422 1 98.56 94 THR B C 1
ATOM 2101 O O . THR B 1 94 ? -4.543 -18.609 -20.812 1 98.56 94 THR B O 1
ATOM 2104 N N . LEU B 1 95 ? -6.152 -18.281 -19.312 1 98.56 95 LEU B N 1
ATOM 2105 C CA . LEU B 1 95 ? -5.719 -19.406 -18.5 1 98.56 95 LEU B CA 1
ATOM 2106 C C . LEU B 1 95 ? -5.898 -20.719 -19.266 1 98.56 95 LEU B C 1
ATOM 2108 O O . LEU B 1 95 ? -4.945 -21.484 -19.422 1 98.56 95 LEU B O 1
ATOM 2112 N N . PRO B 1 96 ? -7.102 -20.938 -19.844 1 98.31 96 PRO B N 1
ATOM 2113 C CA . PRO B 1 96 ? -7.238 -22.172 -20.625 1 98.31 96 PRO B CA 1
ATOM 2114 C C . PRO B 1 96 ? -6.262 -22.219 -21.797 1 98.31 96 PRO B C 1
ATOM 2116 O O . PRO B 1 96 ? -5.68 -23.281 -22.078 1 98.31 96 PRO B O 1
ATOM 2119 N N . ALA B 1 97 ? -6.082 -21.125 -22.453 1 98.25 97 ALA B N 1
ATOM 2120 C CA . ALA B 1 97 ? -5.164 -21.094 -23.594 1 98.25 97 ALA B CA 1
ATOM 2121 C C . ALA B 1 97 ? -3.736 -21.406 -23.156 1 98.25 97 ALA B C 1
ATOM 2123 O O . ALA B 1 97 ? -3.012 -22.125 -23.859 1 98.25 97 ALA B O 1
ATOM 2124 N N . THR B 1 98 ? -3.352 -20.891 -22.062 1 98.38 98 THR B N 1
ATOM 2125 C CA . THR B 1 98 ? -2.002 -21.109 -21.547 1 98.38 98 THR B CA 1
ATOM 2126 C C . THR B 1 98 ? -1.816 -22.562 -21.094 1 98.38 98 THR B C 1
ATOM 2128 O O . THR B 1 98 ? -0.731 -23.125 -21.25 1 98.38 98 THR B O 1
ATOM 2131 N N . LEU B 1 99 ? -2.871 -23.125 -20.609 1 98.56 99 LEU B N 1
ATOM 2132 C CA . LEU B 1 99 ? -2.809 -24.531 -20.188 1 98.56 99 LEU B CA 1
ATOM 2133 C C . LEU B 1 99 ? -2.48 -25.422 -21.375 1 98.56 99 LEU B C 1
ATOM 2135 O O . LEU B 1 99 ? -1.716 -26.391 -21.25 1 98.56 99 LEU B O 1
ATOM 2139 N N . GLU B 1 100 ? -3.035 -25.062 -22.484 1 97.69 100 GLU B N 1
ATOM 2140 C CA . GLU B 1 100 ? -2.748 -25.828 -23.703 1 97.69 100 GLU B CA 1
ATOM 2141 C C . GLU B 1 100 ? -1.274 -25.734 -24.078 1 97.69 100 GLU B C 1
ATOM 2143 O O . GLU B 1 100 ? -0.698 -26.688 -24.609 1 97.69 100 GLU B O 1
ATOM 2148 N N . ARG B 1 101 ? -0.736 -24.656 -23.719 1 95.69 101 ARG B N 1
ATOM 2149 C CA . ARG B 1 101 ? 0.643 -24.375 -24.109 1 95.69 101 ARG B CA 1
ATOM 2150 C C . ARG B 1 101 ? 1.626 -25 -23.125 1 95.69 101 ARG B C 1
ATOM 2152 O O . ARG B 1 101 ? 2.611 -25.609 -23.547 1 95.69 101 ARG B O 1
ATOM 2159 N N . PHE B 1 102 ? 1.349 -24.875 -21.781 1 96.62 102 PHE B N 1
ATOM 2160 C CA . PHE B 1 102 ? 2.365 -25.203 -20.797 1 96.62 102 PHE B CA 1
ATOM 2161 C C . PHE B 1 102 ? 1.986 -26.453 -20.016 1 96.62 102 PHE B C 1
ATOM 2163 O O . PHE B 1 102 ? 2.836 -27.062 -19.375 1 96.62 102 PHE B O 1
ATOM 2170 N N . GLY B 1 103 ? 0.723 -26.844 -20.031 1 97.94 103 GLY B N 1
ATOM 2171 C CA . GLY B 1 103 ? 0.272 -27.953 -19.203 1 97.94 103 GLY B CA 1
ATOM 2172 C C . GLY B 1 103 ? 0.304 -27.656 -17.719 1 97.94 103 GLY B C 1
ATOM 2173 O O . GLY B 1 103 ? 0.285 -26.484 -17.312 1 97.94 103 GLY B O 1
ATOM 2174 N N . ALA B 1 104 ? 0.272 -28.719 -16.953 1 98.5 104 ALA B N 1
ATOM 2175 C CA . ALA B 1 104 ? 0.262 -28.609 -15.5 1 98.5 104 ALA B CA 1
ATOM 2176 C C . ALA B 1 104 ? 1.679 -28.469 -14.945 1 98.5 104 ALA B C 1
ATOM 2178 O O . ALA B 1 104 ? 2.184 -29.375 -14.281 1 98.5 104 ALA B O 1
ATOM 2179 N N . THR B 1 105 ? 2.256 -27.266 -15.219 1 98.56 105 THR B N 1
ATOM 2180 C CA . THR B 1 105 ? 3.684 -27.172 -14.93 1 98.56 105 THR B CA 1
ATOM 2181 C C . THR B 1 105 ? 3.969 -26 -13.992 1 98.56 105 THR B C 1
ATOM 2183 O O . THR B 1 105 ? 5.074 -25.891 -13.461 1 98.56 105 THR B O 1
ATOM 2186 N N . ALA B 1 106 ? 2.99 -25.188 -13.672 1 98.94 106 ALA B N 1
ATOM 2187 C CA . ALA B 1 106 ? 3.244 -24 -12.852 1 98.94 106 ALA B CA 1
ATOM 2188 C C . ALA B 1 106 ? 3.732 -24.391 -11.461 1 98.94 106 ALA B C 1
ATOM 2190 O O . ALA B 1 106 ? 3.102 -25.203 -10.781 1 98.94 106 ALA B O 1
ATOM 2191 N N . SER B 1 107 ? 4.879 -23.875 -11.102 1 98.94 107 SER B N 1
ATOM 2192 C CA . SER B 1 107 ? 5.422 -24.141 -9.773 1 98.94 107 SER B CA 1
ATOM 2193 C C . SER B 1 107 ? 4.754 -23.266 -8.719 1 98.94 107 SER B C 1
ATOM 2195 O O . SER B 1 107 ? 4.637 -23.656 -7.555 1 98.94 107 SER B O 1
ATOM 2197 N N . LEU B 1 108 ? 4.355 -22.062 -9.109 1 98.94 108 LEU B N 1
ATOM 2198 C CA . LEU B 1 108 ? 3.736 -21.078 -8.227 1 98.94 108 LEU B CA 1
ATOM 2199 C C . LEU B 1 108 ? 2.752 -20.203 -8.992 1 98.94 108 LEU B C 1
ATOM 2201 O O . LEU B 1 108 ? 3.064 -19.719 -10.078 1 98.94 108 LEU B O 1
ATOM 2205 N N . VAL B 1 109 ? 1.555 -20.094 -8.438 1 98.94 109 VAL B N 1
ATOM 2206 C CA . VAL B 1 109 ? 0.557 -19.172 -8.961 1 98.94 109 VAL B CA 1
ATOM 2207 C C . VAL B 1 109 ? 0.172 -18.156 -7.871 1 98.94 109 VAL B C 1
ATOM 2209 O O . VAL B 1 109 ? -0.168 -18.547 -6.75 1 98.94 109 VAL B O 1
ATOM 2212 N N . HIS B 1 110 ? 0.312 -16.906 -8.172 1 98.88 110 HIS B N 1
ATOM 2213 C CA . HIS B 1 110 ? -0.169 -15.852 -7.293 1 98.88 110 HIS B CA 1
ATOM 2214 C C . HIS B 1 110 ? -1.348 -15.109 -7.918 1 98.88 110 HIS B C 1
ATOM 2216 O O . HIS B 1 110 ? -1.292 -14.711 -9.086 1 98.88 110 HIS B O 1
ATOM 2222 N N . ALA B 1 111 ? -2.414 -14.984 -7.152 1 98.19 111 ALA B N 1
ATOM 2223 C CA . ALA B 1 111 ? -3.586 -14.258 -7.637 1 98.19 111 ALA B CA 1
ATOM 2224 C C . ALA B 1 111 ? -3.871 -13.039 -6.766 1 98.19 111 ALA B C 1
ATOM 2226 O O . ALA B 1 111 ? -4.156 -13.172 -5.574 1 98.19 111 ALA B O 1
ATOM 2227 N N . ASP B 1 112 ? -3.797 -11.898 -7.309 1 94.81 112 ASP B N 1
ATOM 2228 C CA . ASP B 1 112 ? -4.215 -10.625 -6.719 1 94.81 112 ASP B CA 1
ATOM 2229 C C . ASP B 1 112 ? -5.199 -9.891 -7.629 1 94.81 112 ASP B C 1
ATOM 2231 O O . ASP B 1 112 ? -4.887 -8.82 -8.148 1 94.81 112 ASP B O 1
ATOM 2235 N N . LEU B 1 113 ? -6.379 -10.383 -7.77 1 91 113 LEU B N 1
ATOM 2236 C CA . LEU B 1 113 ? -7.359 -9.969 -8.766 1 91 113 LEU B CA 1
ATOM 2237 C C .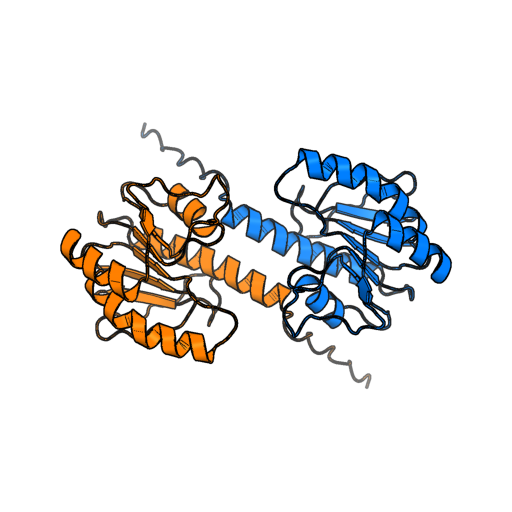 LEU B 1 113 ? -8.562 -9.312 -8.094 1 91 113 LEU B C 1
ATOM 2239 O O . LEU B 1 113 ? -9.453 -8.797 -8.781 1 91 113 LEU B O 1
ATOM 2243 N N . GLY B 1 114 ? -8.609 -9.32 -6.816 1 81.69 114 GLY B N 1
ATOM 2244 C CA . GLY B 1 114 ? -9.805 -8.836 -6.133 1 81.69 114 GLY B CA 1
ATOM 2245 C C . GLY B 1 114 ? -9.898 -7.324 -6.094 1 81.69 114 GLY B C 1
ATOM 2246 O O . GLY B 1 114 ? -8.906 -6.629 -6.348 1 81.69 114 GLY B O 1
ATOM 2247 N N . GLY B 1 115 ? -11.18 -6.801 -5.891 1 81.31 115 GLY B N 1
ATOM 2248 C CA . GLY B 1 115 ? -11.477 -5.391 -5.691 1 81.31 115 GLY B CA 1
ATOM 2249 C C . GLY B 1 115 ? -12.023 -5.086 -4.309 1 81.31 115 GLY B C 1
ATOM 2250 O O . GLY B 1 115 ? -11.664 -5.75 -3.334 1 81.31 115 GLY B O 1
ATOM 2251 N N . HIS B 1 116 ? -12.82 -4.031 -4.172 1 80.62 116 HIS B N 1
ATOM 2252 C CA . HIS B 1 116 ? -13.273 -3.516 -2.883 1 80.62 116 HIS B CA 1
ATOM 2253 C C . HIS B 1 116 ? -14.578 -4.18 -2.453 1 80.62 116 HIS B C 1
ATOM 2255 O O . HIS B 1 116 ? -15.016 -4.02 -1.312 1 80.62 116 HIS B O 1
ATOM 2261 N N . ASN B 1 117 ? -15.156 -4.957 -3.342 1 87.19 117 ASN B N 1
ATOM 2262 C CA . ASN B 1 117 ? -16.438 -5.602 -3.049 1 87.19 117 ASN B CA 1
ATOM 2263 C C . ASN B 1 117 ? -16.25 -7.082 -2.721 1 87.19 117 ASN B C 1
ATOM 2265 O O . ASN B 1 117 ? -15.992 -7.891 -3.613 1 87.19 117 ASN B O 1
ATOM 2269 N N . ARG B 1 118 ? -16.5 -7.453 -1.496 1 87.38 118 ARG B N 1
ATOM 2270 C CA . ARG B 1 118 ? -16.219 -8.797 -1.005 1 87.38 118 ARG B CA 1
ATOM 2271 C C . ARG B 1 118 ? -17.094 -9.836 -1.713 1 87.38 118 ARG B C 1
ATOM 2273 O O . ARG B 1 118 ? -16.625 -10.93 -2.041 1 87.38 118 ARG B O 1
ATOM 2280 N N . GLU B 1 119 ? -18.328 -9.523 -1.947 1 92.06 119 GLU B N 1
ATOM 2281 C CA . GLU B 1 119 ? -19.234 -10.453 -2.598 1 92.06 119 GLU B CA 1
ATOM 2282 C C . GLU B 1 119 ? -18.828 -10.711 -4.047 1 92.06 119 GLU B C 1
ATOM 2284 O O . GLU B 1 119 ? -18.844 -11.852 -4.512 1 92.06 119 GLU B O 1
ATOM 2289 N N . LYS B 1 120 ? -18.484 -9.648 -4.691 1 92.94 120 LYS B N 1
ATOM 2290 C CA . LYS B 1 120 ? -18.016 -9.797 -6.066 1 92.94 120 LYS B CA 1
ATOM 2291 C C . LYS B 1 120 ? -16.719 -10.594 -6.121 1 92.94 120 LYS B C 1
ATOM 2293 O O . LYS B 1 120 ? -16.531 -11.422 -7.016 1 92.94 120 LYS B O 1
ATOM 2298 N N . ASN B 1 121 ? -15.914 -10.422 -5.125 1 94.31 121 ASN B N 1
ATOM 2299 C CA . ASN B 1 121 ? -14.664 -11.164 -5.066 1 94.31 121 ASN B CA 1
ATOM 2300 C C . ASN B 1 121 ? -14.906 -12.656 -4.883 1 94.31 121 ASN B C 1
ATOM 2302 O O . ASN B 1 121 ? -14.234 -13.484 -5.508 1 94.31 121 ASN B O 1
ATOM 2306 N N . ASP B 1 122 ? -15.836 -12.961 -4.051 1 95.81 122 ASP B N 1
ATOM 2307 C CA . ASP B 1 122 ? -16.156 -14.359 -3.783 1 95.81 122 ASP B CA 1
ATOM 2308 C C . ASP B 1 122 ? -16.672 -15.062 -5.039 1 95.81 122 ASP B C 1
ATOM 2310 O O . ASP B 1 122 ? -16.234 -16.172 -5.363 1 95.81 122 ASP B O 1
ATOM 2314 N N . ARG B 1 123 ? -17.562 -14.391 -5.715 1 96 123 ARG B N 1
ATOM 2315 C CA . ARG B 1 123 ? -18.109 -14.945 -6.949 1 96 123 ARG B CA 1
ATOM 2316 C C . ARG B 1 123 ? -17 -15.141 -7.992 1 96 123 ARG B C 1
ATOM 2318 O O . ARG B 1 123 ? -16.969 -16.156 -8.68 1 96 123 ARG B O 1
ATOM 2325 N N . PHE B 1 124 ? -16.188 -14.211 -8.039 1 95.88 124 PHE B N 1
ATOM 2326 C CA . PHE B 1 124 ? -15.094 -14.273 -8.992 1 95.88 124 PHE B CA 1
ATOM 2327 C C . PHE B 1 124 ? -14.117 -15.391 -8.641 1 95.88 124 PHE B C 1
ATOM 2329 O O . PHE B 1 124 ? -13.664 -16.125 -9.516 1 95.88 124 PHE B O 1
ATOM 2336 N N . ALA B 1 125 ? -13.82 -15.555 -7.367 1 97 125 ALA B N 1
ATOM 2337 C CA . ALA B 1 125 ? -12.945 -16.625 -6.902 1 97 125 ALA B CA 1
ATOM 2338 C C . ALA B 1 125 ? -13.516 -18 -7.266 1 97 125 ALA B C 1
ATOM 2340 O O . ALA B 1 125 ? -12.773 -18.891 -7.695 1 97 125 ALA B O 1
ATOM 2341 N N . ARG B 1 126 ? -14.773 -18.156 -7.145 1 97.44 126 ARG B N 1
ATOM 2342 C CA . ARG B 1 126 ? -15.43 -19.406 -7.492 1 97.44 126 ARG B CA 1
ATOM 2343 C C . ARG B 1 126 ? -15.32 -19.688 -8.984 1 97.44 126 ARG B C 1
ATOM 2345 O O . ARG B 1 126 ? -15.18 -20.844 -9.398 1 97.44 126 ARG B O 1
ATOM 2352 N N . LEU B 1 127 ? -15.383 -18.656 -9.68 1 96.75 127 LEU B N 1
ATOM 2353 C CA . LEU B 1 127 ? -15.336 -18.781 -11.133 1 96.75 127 LEU B CA 1
ATOM 2354 C C . LEU B 1 127 ? -13.938 -19.156 -11.602 1 96.75 127 LEU B C 1
ATOM 2356 O O . LEU B 1 127 ? -13.773 -20.016 -12.469 1 96.75 127 LEU B O 1
ATOM 2360 N N . ILE B 1 128 ? -12.898 -18.578 -11.008 1 97.5 128 ILE B N 1
ATOM 2361 C CA . ILE B 1 128 ? -11.586 -18.719 -11.617 1 97.5 128 ILE B CA 1
ATOM 2362 C C . ILE B 1 128 ? -10.82 -19.859 -10.961 1 97.5 128 ILE B C 1
ATOM 2364 O O . ILE B 1 128 ? -9.82 -20.344 -11.492 1 97.5 128 ILE B O 1
ATOM 2368 N N . SER B 1 129 ? -11.234 -20.312 -9.828 1 98.56 129 SER B N 1
ATOM 2369 C CA . SER B 1 129 ? -10.516 -21.375 -9.109 1 98.56 129 SER B CA 1
ATOM 2370 C C . SER B 1 129 ? -10.359 -22.625 -9.969 1 98.56 129 SER B C 1
ATOM 2372 O O . SER B 1 129 ? -9.25 -23.125 -10.133 1 98.56 129 SER B O 1
ATOM 2374 N N . PRO B 1 130 ? -11.422 -23.078 -10.633 1 98.38 130 PRO B N 1
ATOM 2375 C CA . PRO B 1 130 ? -11.273 -24.281 -11.453 1 98.38 130 PRO B CA 1
ATOM 2376 C C . PRO B 1 130 ? -10.414 -24.047 -12.695 1 98.38 130 PRO B C 1
ATOM 2378 O O . PRO B 1 130 ? -9.898 -25 -13.281 1 98.38 130 PRO B O 1
ATOM 2381 N N . LEU B 1 131 ? -10.289 -22.812 -13.109 1 98.5 131 LEU B N 1
ATOM 2382 C CA . LEU B 1 131 ? -9.445 -22.484 -14.258 1 98.5 131 LEU B CA 1
ATOM 2383 C C . LEU B 1 131 ? -7.977 -22.484 -13.859 1 98.5 131 LEU B C 1
ATOM 2385 O O . LEU B 1 131 ? -7.102 -22.719 -14.695 1 98.5 131 LEU B O 1
ATOM 2389 N N . ILE B 1 132 ? -7.664 -22.234 -12.57 1 98.69 132 ILE B N 1
ATOM 2390 C CA . ILE B 1 132 ? -6.297 -22.109 -12.078 1 98.69 132 ILE B CA 1
ATOM 2391 C C . ILE B 1 132 ? -5.758 -23.484 -11.719 1 98.69 132 ILE B C 1
ATOM 2393 O O . ILE B 1 132 ? -4.605 -23.812 -12.023 1 98.69 132 ILE B O 1
ATOM 2397 N N . GLU B 1 133 ? -6.586 -24.297 -11.227 1 98.75 133 GLU B N 1
ATOM 2398 C CA . GLU B 1 133 ? -6.203 -25.547 -10.578 1 98.75 133 GLU B CA 1
ATOM 2399 C C . GLU B 1 133 ? -5.418 -26.438 -11.531 1 98.75 133 GLU B C 1
ATOM 2401 O O . GLU B 1 133 ? -4.367 -26.969 -11.164 1 98.75 133 GLU B O 1
ATOM 2406 N N . PRO B 1 134 ? -5.777 -26.562 -12.734 1 98.69 134 PRO B N 1
ATOM 2407 C CA . PRO B 1 134 ? -5.105 -27.547 -13.594 1 98.69 134 PRO B CA 1
ATOM 2408 C C . PRO B 1 134 ? -3.709 -27.094 -14.016 1 98.69 134 PRO B C 1
ATOM 2410 O O . PRO B 1 134 ? -2.949 -27.891 -14.586 1 98.69 134 PRO B O 1
ATOM 2413 N N . HIS B 1 135 ? -3.357 -25.906 -13.75 1 98.81 135 HIS B N 1
ATOM 2414 C CA . HIS B 1 135 ? -2.055 -25.391 -14.164 1 98.81 135 HIS B CA 1
ATOM 2415 C C . HIS B 1 135 ? -0.954 -25.844 -13.219 1 98.81 135 HIS B C 1
ATOM 2417 O O . HIS B 1 135 ? 0.222 -25.875 -13.586 1 98.81 135 HIS B O 1
ATOM 2423 N N . LEU B 1 136 ? -1.312 -26.125 -11.961 1 98.88 136 LEU B N 1
ATOM 2424 C CA . LEU B 1 136 ? -0.307 -26.344 -10.93 1 98.88 136 LEU B CA 1
ATOM 2425 C C . LEU B 1 136 ? 0.374 -27.703 -11.109 1 98.88 136 LEU B C 1
ATOM 2427 O O . LEU B 1 136 ? -0.298 -28.719 -11.297 1 98.88 136 LEU B O 1
ATOM 2431 N N . ALA B 1 137 ? 1.709 -27.672 -11.086 1 98.75 137 ALA B N 1
ATOM 2432 C CA . ALA B 1 137 ? 2.492 -28.906 -11.016 1 98.75 137 ALA B CA 1
ATOM 2433 C C . ALA B 1 137 ? 2.273 -29.609 -9.68 1 98.75 137 ALA B C 1
ATOM 2435 O O . ALA B 1 137 ? 1.813 -29 -8.711 1 98.75 137 ALA B O 1
ATOM 2436 N N . GLN B 1 138 ? 2.621 -30.891 -9.703 1 98.31 138 GLN B N 1
ATOM 2437 C CA . GLN B 1 138 ? 2.672 -31.578 -8.414 1 98.31 138 GLN B CA 1
ATOM 2438 C C . GLN B 1 138 ? 3.611 -30.859 -7.445 1 98.31 138 GLN B C 1
ATOM 2440 O O . GLN B 1 138 ? 4.75 -30.547 -7.793 1 98.31 138 GLN B O 1
ATOM 2445 N N . GLY B 1 139 ? 3.1 -30.531 -6.289 1 98.56 139 GLY B N 1
ATOM 2446 C CA . GLY B 1 139 ? 3.893 -29.812 -5.301 1 98.56 139 GLY B CA 1
ATOM 2447 C C . GLY B 1 139 ? 3.838 -28.312 -5.473 1 98.56 139 GLY B C 1
ATOM 2448 O O . GLY B 1 139 ? 4.344 -27.562 -4.629 1 98.56 139 GLY B O 1
ATOM 2449 N N . GLY B 1 140 ? 3.182 -27.859 -6.574 1 98.88 140 GLY B N 1
ATOM 2450 C CA . GLY B 1 140 ? 3.053 -26.438 -6.801 1 98.88 140 GLY B CA 1
ATOM 2451 C C . GLY B 1 140 ? 2.15 -25.75 -5.797 1 98.88 140 GLY B C 1
ATOM 2452 O O . GLY B 1 140 ? 1.328 -26.391 -5.148 1 98.88 140 GLY B O 1
ATOM 2453 N N . LEU B 1 141 ? 2.375 -24.438 -5.637 1 98.94 141 LEU B N 1
ATOM 2454 C CA . LEU B 1 141 ? 1.604 -23.688 -4.652 1 98.94 141 LEU B CA 1
ATOM 2455 C C . LEU B 1 141 ? 0.81 -22.578 -5.32 1 98.94 141 LEU B C 1
ATOM 2457 O O . LEU B 1 141 ? 1.267 -21.984 -6.301 1 98.94 141 LEU B O 1
ATOM 2461 N N . MET B 1 142 ? -0.331 -22.328 -4.789 1 98.81 142 MET B N 1
ATOM 2462 C CA . MET B 1 142 ? -1.162 -21.172 -5.102 1 98.81 142 MET B CA 1
ATOM 2463 C C . MET B 1 142 ? -1.247 -20.219 -3.908 1 98.81 142 MET B C 1
ATOM 2465 O O . MET B 1 142 ? -1.528 -20.656 -2.787 1 98.81 142 MET B O 1
ATOM 2469 N N . VAL B 1 143 ? -0.931 -18.984 -4.117 1 98.88 143 VAL B N 1
ATOM 2470 C CA . VAL B 1 143 ? -1.07 -17.922 -3.121 1 98.88 143 VAL B CA 1
ATOM 2471 C C . VAL B 1 143 ? -2.119 -16.906 -3.582 1 98.88 143 VAL B C 1
ATOM 2473 O O . VAL B 1 143 ? -2.094 -16.453 -4.73 1 98.88 143 VAL B O 1
ATOM 2476 N N . SER B 1 144 ? -3.059 -16.562 -2.707 1 98.31 144 SER B N 1
ATOM 2477 C CA . SER B 1 144 ? -4.102 -15.617 -3.084 1 98.31 144 SER B CA 1
ATOM 2478 C C . SER B 1 144 ? -4.492 -14.727 -1.906 1 98.31 144 SER B C 1
ATOM 2480 O O . SER B 1 144 ? -4.383 -15.133 -0.749 1 98.31 144 SER B O 1
ATOM 2482 N N . SER B 1 145 ? -4.922 -13.508 -2.236 1 94.06 145 SER B N 1
ATOM 2483 C CA . SER B 1 145 ? -5.426 -12.586 -1.219 1 94.06 145 SER B CA 1
ATOM 2484 C C . SER B 1 145 ? -6.863 -12.922 -0.837 1 94.06 145 SER B C 1
ATOM 2486 O O . SER B 1 145 ? -7.352 -12.492 0.21 1 94.06 145 SER B O 1
ATOM 2488 N N . ASP B 1 146 ? -7.586 -13.609 -1.683 1 95.06 146 ASP B N 1
ATOM 2489 C CA . ASP B 1 146 ? -8.953 -14.039 -1.416 1 95.06 146 ASP B CA 1
ATOM 2490 C C . ASP B 1 146 ? -9.039 -15.555 -1.275 1 95.06 146 ASP B C 1
ATOM 2492 O O . ASP B 1 146 ? -8.211 -16.281 -1.83 1 95.06 146 ASP B O 1
ATOM 2496 N N . ARG B 1 147 ? -10 -15.93 -0.521 1 96.56 147 ARG B N 1
ATOM 2497 C CA . ARG B 1 147 ? -10.258 -17.359 -0.437 1 96.56 147 ARG B CA 1
ATOM 2498 C C . ARG B 1 147 ? -10.594 -17.938 -1.809 1 96.56 147 ARG B C 1
ATOM 2500 O O . ARG B 1 147 ? -11.328 -17.328 -2.586 1 96.56 147 ARG B O 1
ATOM 2507 N N . MET B 1 148 ? -10.055 -19.156 -2.076 1 98.12 148 MET B N 1
ATOM 2508 C CA . MET B 1 148 ? -10.281 -19.859 -3.334 1 98.12 148 MET B CA 1
ATOM 2509 C C . MET B 1 148 ? -10.984 -21.188 -3.094 1 98.12 148 MET B C 1
ATOM 2511 O O . MET B 1 148 ? -11.125 -21.625 -1.948 1 98.12 148 MET B O 1
ATOM 2515 N N . TYR B 1 149 ? -11.398 -21.719 -4.215 1 98.31 149 TYR B N 1
ATOM 2516 C CA . TYR B 1 149 ? -12.203 -22.938 -4.145 1 98.31 149 TYR B CA 1
ATOM 2517 C C . TYR B 1 149 ? -11.656 -24 -5.082 1 98.31 149 TYR B C 1
ATOM 2519 O O . TYR B 1 149 ? -11.922 -23.969 -6.289 1 98.31 149 TYR B O 1
ATOM 2527 N N . PHE B 1 150 ? -10.961 -24.906 -4.461 1 98.38 150 PHE B N 1
ATOM 2528 C CA . PHE B 1 150 ? -10.32 -25.953 -5.238 1 98.38 150 PHE B CA 1
ATOM 2529 C C . PHE B 1 150 ? -10.828 -27.328 -4.805 1 98.38 150 PHE B C 1
ATOM 2531 O O . PHE B 1 150 ? -11.195 -27.516 -3.643 1 98.38 150 PHE B O 1
ATOM 2538 N N . GLU B 1 151 ? -10.82 -28.25 -5.754 1 96.81 151 GLU B N 1
ATOM 2539 C CA . GLU B 1 151 ? -11.18 -29.641 -5.445 1 96.81 151 GLU B CA 1
ATOM 2540 C C . GLU B 1 151 ? -9.945 -30.469 -5.086 1 96.81 151 GLU B C 1
ATOM 2542 O O . GLU B 1 151 ? -10 -31.297 -4.188 1 96.81 151 GLU B O 1
ATOM 2547 N N . GLY B 1 152 ? -8.875 -30.203 -5.695 1 96.94 152 GLY B N 1
ATOM 2548 C CA . GLY B 1 152 ? -7.719 -31.078 -5.582 1 96.94 152 GLY B CA 1
ATOM 2549 C C . GLY B 1 152 ? -6.555 -30.438 -4.852 1 96.94 152 GLY B C 1
ATOM 2550 O O . GLY B 1 152 ? -5.453 -31 -4.816 1 96.94 152 GLY B O 1
ATOM 2551 N N . LEU B 1 153 ? -6.711 -29.25 -4.297 1 98.62 153 LEU B N 1
ATOM 2552 C CA . LEU B 1 153 ? -5.621 -28.594 -3.578 1 98.62 153 LEU B CA 1
ATOM 2553 C C . LEU B 1 153 ? -5.895 -28.578 -2.078 1 98.62 153 LEU B C 1
ATOM 2555 O O . LEU B 1 153 ? -7.047 -28.5 -1.652 1 98.62 153 LEU B O 1
ATOM 2559 N N . GLU B 1 154 ? -4.832 -28.625 -1.375 1 98.38 154 GLU B N 1
ATOM 2560 C CA . GLU B 1 154 ? -4.914 -28.562 0.081 1 98.38 154 GLU B CA 1
ATOM 2561 C C . GLU B 1 154 ? -4.504 -27.188 0.599 1 98.38 154 GLU B C 1
ATOM 2563 O O . GLU B 1 154 ? -3.451 -26.672 0.222 1 98.38 154 GLU B O 1
ATOM 2568 N N . GLU B 1 155 ? -5.344 -26.688 1.459 1 98.5 155 GLU B N 1
ATOM 2569 C CA . GLU B 1 155 ? -4.98 -25.422 2.09 1 98.5 155 GLU B CA 1
ATOM 2570 C C . GLU B 1 155 ? -3.893 -25.625 3.143 1 98.5 155 GLU B C 1
ATOM 2572 O O . GLU B 1 155 ? -3.975 -26.547 3.957 1 98.5 155 GLU B O 1
ATOM 2577 N N . LEU B 1 156 ? -2.904 -24.75 3.135 1 98.62 156 LEU B N 1
ATOM 2578 C CA . LEU B 1 156 ? -1.773 -24.859 4.051 1 98.62 156 LEU B CA 1
ATOM 2579 C C . LEU B 1 156 ? -1.83 -23.781 5.117 1 98.62 156 LEU B C 1
ATOM 2581 O O . LEU B 1 156 ? -2.449 -22.734 4.914 1 98.62 156 LEU B O 1
ATOM 2585 N N . PRO B 1 157 ? -1.16 -24.047 6.266 1 97.94 157 PRO B N 1
ATOM 2586 C CA . PRO B 1 157 ? -1.031 -22.969 7.258 1 97.94 157 PRO B CA 1
ATOM 2587 C C . PRO B 1 157 ? -0.234 -21.781 6.742 1 97.94 157 PRO B C 1
ATOM 2589 O O . PRO B 1 157 ? 0.624 -21.938 5.871 1 97.94 157 PRO B O 1
ATOM 2592 N N . LEU B 1 158 ? -0.549 -20.656 7.332 1 98.5 158 LEU B N 1
ATOM 2593 C CA . LEU B 1 158 ? 0.143 -19.438 6.949 1 98.5 158 LEU B CA 1
ATOM 2594 C C . LEU B 1 158 ? 1.515 -19.359 7.609 1 98.5 158 LEU B C 1
ATOM 2596 O O . LEU B 1 158 ? 1.692 -19.812 8.734 1 98.5 158 LEU B O 1
ATOM 2600 N N . PRO B 1 159 ? 2.453 -18.781 6.902 1 98.38 159 PRO B N 1
ATOM 2601 C CA . PRO B 1 159 ? 3.766 -18.562 7.516 1 98.38 159 PRO B CA 1
ATOM 2602 C C . PRO B 1 159 ? 3.762 -17.422 8.531 1 98.38 159 PRO B C 1
ATOM 2604 O O . PRO B 1 159 ? 2.809 -16.641 8.578 1 98.38 159 PRO B O 1
ATOM 2607 N N . PRO B 1 160 ? 4.863 -17.406 9.32 1 96.88 160 PRO B N 1
ATOM 2608 C CA . PRO B 1 160 ? 4.992 -16.234 10.18 1 96.88 160 PRO B CA 1
ATOM 2609 C C . PRO B 1 160 ? 4.965 -14.922 9.398 1 96.88 160 PRO B C 1
ATOM 2611 O O . PRO B 1 160 ? 5.52 -14.844 8.297 1 96.88 160 PRO B O 1
ATOM 2614 N N . GLY B 1 161 ? 4.293 -13.906 9.953 1 95.75 161 GLY B N 1
ATOM 2615 C CA . GLY B 1 161 ? 4.203 -12.602 9.312 1 95.75 161 GLY B CA 1
ATOM 2616 C C . GLY B 1 161 ? 2.939 -12.43 8.492 1 95.75 161 GLY B C 1
ATOM 2617 O O . GLY B 1 161 ? 2.566 -11.305 8.148 1 95.75 161 GLY B O 1
ATOM 2618 N N . ALA B 1 162 ? 2.355 -13.57 8.094 1 97.75 162 ALA B N 1
ATOM 2619 C CA . ALA B 1 162 ? 1.096 -13.492 7.355 1 97.75 162 ALA B CA 1
ATOM 2620 C C . ALA B 1 162 ? -0.071 -13.195 8.297 1 97.75 162 ALA B C 1
ATOM 2622 O O . ALA B 1 162 ? 0.004 -13.477 9.492 1 97.75 162 ALA B O 1
ATOM 2623 N N . VAL B 1 163 ? -1.034 -12.602 7.738 1 95.94 163 VAL B N 1
ATOM 2624 C CA . VAL B 1 163 ? -2.219 -12.219 8.5 1 95.94 163 VAL B CA 1
ATOM 2625 C C . VAL B 1 163 ? -3.395 -13.109 8.109 1 95.94 163 VAL B C 1
ATOM 2627 O O . VAL B 1 163 ? -3.73 -13.219 6.93 1 95.94 163 VAL B O 1
ATOM 2630 N N . VAL B 1 164 ? -4.051 -13.695 9.148 1 95.75 164 VAL B N 1
ATOM 2631 C CA . VAL B 1 164 ? -5.199 -14.562 8.914 1 95.75 164 VAL B CA 1
ATOM 2632 C C . VAL B 1 164 ? -6.297 -13.789 8.195 1 95.75 164 VAL B C 1
ATOM 2634 O O . VAL B 1 164 ? -6.609 -12.656 8.57 1 95.75 164 VAL B O 1
ATOM 2637 N N . GLY B 1 165 ? -6.816 -14.414 7.113 1 93.12 165 GLY B N 1
ATOM 2638 C CA . GLY B 1 165 ? -7.914 -13.805 6.371 1 93.12 165 GLY B CA 1
ATOM 2639 C C . GLY B 1 165 ? -7.449 -12.867 5.277 1 93.12 165 GLY B C 1
ATOM 2640 O O . GLY B 1 165 ? -8.258 -12.375 4.488 1 93.12 165 GLY B O 1
ATOM 2641 N N . ARG B 1 166 ? -6.074 -12.672 5.164 1 93.75 166 ARG B N 1
ATOM 2642 C CA . ARG B 1 166 ? -5.562 -11.734 4.176 1 93.75 166 ARG B CA 1
ATOM 2643 C C . ARG B 1 166 ? -4.684 -12.445 3.15 1 93.75 166 ARG B C 1
ATOM 2645 O O . ARG B 1 166 ? -4.137 -11.805 2.246 1 93.75 166 ARG B O 1
ATOM 2652 N N . CYS B 1 167 ? -4.527 -13.648 3.338 1 97 167 CYS B N 1
ATOM 2653 C CA . CYS B 1 167 ? -3.789 -14.5 2.41 1 97 167 CYS B CA 1
ATOM 2654 C C . CYS B 1 167 ? -4.191 -15.961 2.574 1 97 167 CYS B C 1
ATOM 2656 O O . CYS B 1 167 ? -4.547 -16.391 3.674 1 97 167 CYS B O 1
ATOM 2658 N N . PHE B 1 168 ? -4.082 -16.688 1.503 1 98.25 168 PHE B N 1
ATOM 2659 C CA . PHE B 1 168 ? -4.359 -18.125 1.479 1 98.25 168 PHE B CA 1
ATOM 2660 C C . PHE B 1 168 ? -3.326 -18.859 0.633 1 98.25 168 PHE B C 1
ATOM 2662 O O . PHE B 1 168 ? -2.928 -18.375 -0.429 1 98.25 168 PHE B O 1
ATOM 2669 N N . ILE B 1 169 ? -2.896 -19.953 1.148 1 98.88 169 ILE B N 1
ATOM 2670 C CA . ILE B 1 169 ? -1.928 -20.781 0.427 1 98.88 169 ILE B CA 1
ATOM 2671 C C . ILE B 1 169 ? -2.492 -22.172 0.214 1 98.88 169 ILE B C 1
ATOM 2673 O O . ILE B 1 169 ? -3.051 -22.781 1.138 1 98.88 169 ILE B O 1
ATOM 2677 N N . TYR B 1 170 ? -2.418 -22.656 -1.025 1 98.88 170 TYR B N 1
ATOM 2678 C CA . TYR B 1 170 ? -2.875 -23.984 -1.386 1 98.88 170 TYR B CA 1
ATOM 2679 C C . TYR B 1 170 ? -1.769 -24.781 -2.078 1 98.88 170 TYR B C 1
ATOM 2681 O O . TYR B 1 170 ? -0.943 -24.203 -2.793 1 98.88 170 TYR B O 1
ATOM 2689 N N . ARG B 1 171 ? -1.806 -26.109 -1.892 1 98.81 171 ARG B N 1
ATOM 2690 C CA . ARG B 1 171 ? -0.814 -26.969 -2.523 1 98.81 171 ARG B CA 1
ATOM 2691 C C . ARG B 1 171 ? -1.486 -28.078 -3.338 1 98.81 171 ARG B C 1
ATOM 2693 O O . ARG B 1 171 ? -2.467 -28.672 -2.893 1 98.81 171 ARG B O 1
ATOM 2700 N N . ARG B 1 172 ? -0.891 -28.281 -4.484 1 98.12 172 ARG B N 1
ATOM 2701 C CA . ARG B 1 172 ? -1.254 -29.484 -5.223 1 98.12 172 ARG B CA 1
ATOM 2702 C C . ARG B 1 172 ? -0.496 -30.703 -4.699 1 98.12 172 ARG B C 1
ATOM 2704 O O . ARG B 1 172 ? 0.737 -30.719 -4.691 1 98.12 172 ARG B O 1
ATOM 2711 N N . GLY B 1 173 ? -1.246 -31.688 -4.301 1 91.62 173 GLY B N 1
ATOM 2712 C CA . GLY B 1 173 ? -0.676 -32.906 -3.789 1 91.62 173 GLY B CA 1
ATOM 2713 C C . GLY B 1 173 ? -0.192 -33.844 -4.883 1 91.62 173 GLY B C 1
ATOM 2714 O O . GLY B 1 173 ? -0.619 -33.75 -6.035 1 91.62 173 GLY B O 1
#

Solvent-accessible surface area (backbone atoms only — not comparable to full-atom values): 18812 Å² total; per-residue (Å²): 132,80,77,71,75,72,74,70,75,68,76,80,30,56,41,52,52,49,49,46,37,51,47,9,44,51,32,47,48,53,49,49,49,62,72,26,61,88,50,65,35,33,32,38,35,37,44,51,63,58,9,34,63,57,34,34,45,64,69,67,53,75,87,44,55,64,38,35,36,30,71,70,92,68,36,43,79,92,30,55,72,56,71,94,31,48,44,75,41,55,64,87,55,48,42,60,56,46,34,73,74,61,39,48,33,27,21,33,37,36,41,62,74,69,74,93,48,68,68,61,35,50,56,48,25,57,62,45,25,68,59,50,56,65,29,45,13,79,61,8,35,37,39,25,51,55,75,71,50,66,89,73,46,45,78,51,84,77,53,82,71,40,40,90,85,34,46,40,40,31,32,30,110,132,79,77,71,74,72,75,71,75,69,76,82,29,56,39,52,52,48,50,46,38,53,48,9,43,50,32,47,50,54,50,50,49,63,71,27,62,88,49,65,34,34,31,39,35,36,45,51,62,58,10,34,65,56,35,35,45,65,68,68,55,75,87,44,56,64,36,35,36,30,72,70,93,67,36,42,81,93,30,54,72,57,71,95,31,46,44,75,39,56,64,86,54,47,40,59,54,44,35,74,73,62,41,50,34,26,20,32,37,38,41,63,75,71,76,94,46,67,68,62,33,48,56,48,26,56,63,45,24,69,60,51,56,65,28,45,14,78,61,8,35,39,39,24,50,56,78,71,51,66,88,72,48,44,78,50,85,78,53,82,71,39,40,91,85,34,46,40,41,31,31,30,110

Nearest PDB structures (foldseek):
  3iht-assembly1_A  TM=9.924E-01  e=6.629E-32  Ruegeria pomeroyi DSS-3
  3iht-assembly1_B  TM=9.942E-01  e=2.545E-31  Ruegeria pomeroyi DSS-3
  2xaa-assembly3_C  TM=5.899E-01  e=1.575E-02  Rhodococcus ruber
  4zrn-assembly1_A  TM=6.628E-01  e=3.861E-02  Thermotoga maritima MSB8
  2c20-assembly3_E  TM=6.727E-01  e=4.389E-02  Bacillus anthracis str. Ames

Organism: Ruegeria pomeroyi (strain ATCC 700808 / DSM 15171 / DSS-3) (NCBI:txid246200)